Protein AF-0000000083736199 (afdb_homodimer)

InterPro domains:
  IPR001480 Bulb-type lectin domain [PS50927] (2-108)
  IPR001480 Bulb-type lectin domain [SM00108] (2-103)
  IPR036426 Bulb-type lectin domain superfamily [G3DSA:2.90.10.10] (1-52)
  IPR036426 Bulb-type lectin domain superfamily [G3DSA:2.90.10.10] (53-108)
  IPR036426 Bulb-type lectin domain superfamily [SSF51110] (6-108)

Structure (mmCIF, N/CA/C/O backbone):
data_AF-0000000083736199-model_v1
#
loop_
_entity.id
_entity.type
_entity.pdbx_description
1 polymer 'Bulb-type lectin domain-containing protein'
#
loop_
_atom_site.group_PDB
_atom_site.id
_atom_site.type_symbol
_atom_site.label_atom_id
_atom_site.label_alt_id
_atom_site.label_comp_id
_atom_site.label_asym_id
_atom_site.label_entity_id
_atom_site.label_seq_id
_atom_site.pdbx_PDB_ins_code
_atom_site.Cartn_x
_atom_site.Cartn_y
_atom_site.Cartn_z
_atom_site.occupancy
_atom_site.B_iso_or_equiv
_atom_site.auth_seq_id
_atom_site.auth_comp_id
_atom_site.auth_asym_id
_atom_site.auth_atom_id
_atom_site.pdbx_PDB_model_num
ATOM 1 N N . MET A 1 1 ? 6.602 1.417 12.867 1 80.06 1 MET A N 1
ATOM 2 C CA . MET A 1 1 ? 6 2.365 11.93 1 80.06 1 MET A CA 1
ATOM 3 C C . MET A 1 1 ? 5.168 3.404 12.672 1 80.06 1 MET A C 1
ATOM 5 O O . MET A 1 1 ? 4.512 3.088 13.672 1 80.06 1 MET A O 1
ATOM 9 N N . LYS A 1 2 ? 5.324 4.609 12.398 1 96.62 2 LYS A N 1
ATOM 10 C CA . LYS A 1 2 ? 4.66 5.723 13.078 1 96.62 2 LYS A CA 1
ATOM 11 C C . LYS A 1 2 ? 3.318 6.039 12.422 1 96.62 2 LYS A C 1
ATOM 13 O O . LYS A 1 2 ? 3.225 6.145 11.203 1 96.62 2 LYS A O 1
ATOM 18 N N . ASN A 1 3 ? 2.277 6.055 13.305 1 98.75 3 ASN A N 1
ATOM 19 C CA . ASN A 1 3 ? 0.97 6.332 12.719 1 98.75 3 ASN A CA 1
ATOM 20 C C . ASN A 1 3 ? 0.439 7.695 13.156 1 98.75 3 ASN A C 1
ATOM 22 O O . ASN A 1 3 ? -0.715 8.031 12.883 1 98.75 3 ASN A O 1
ATOM 26 N N . SER A 1 4 ? 1.288 8.43 13.93 1 98.75 4 SER A N 1
ATOM 27 C CA . SER A 1 4 ? 0.75 9.672 14.492 1 98.75 4 SER A CA 1
ATOM 28 C C . SER A 1 4 ? 1.861 10.672 14.781 1 98.75 4 SER A C 1
ATOM 30 O O . SER A 1 4 ? 3.041 10.312 14.789 1 98.75 4 SER A O 1
ATOM 32 N N . ILE A 1 5 ? 1.475 11.898 14.953 1 98.5 5 ILE A N 1
ATOM 33 C CA . ILE A 1 5 ? 2.322 12.93 15.539 1 98.5 5 ILE A CA 1
ATOM 34 C C . ILE A 1 5 ? 1.562 13.664 16.641 1 98.5 5 ILE A C 1
ATOM 36 O O . ILE A 1 5 ? 0.333 13.758 16.594 1 98.5 5 ILE A O 1
ATOM 40 N N . SER A 1 6 ? 2.297 14.07 17.578 1 97.06 6 SER A N 1
ATOM 41 C CA . SER A 1 6 ? 1.726 14.766 18.719 1 97.06 6 SER A CA 1
ATOM 42 C C . SER A 1 6 ? 2.125 16.234 18.719 1 97.06 6 SER A C 1
ATOM 44 O O . SER A 1 6 ? 2.807 16.703 17.812 1 97.06 6 SER A O 1
ATOM 46 N N . ILE A 1 7 ? 1.66 16.859 19.797 1 94.62 7 ILE A N 1
ATOM 47 C CA . ILE A 1 7 ? 1.844 18.297 19.922 1 94.62 7 ILE A CA 1
ATOM 48 C C . ILE A 1 7 ? 3.316 18.656 19.719 1 94.62 7 ILE A C 1
ATOM 50 O O . ILE A 1 7 ? 4.195 18.031 20.312 1 94.62 7 ILE A O 1
ATOM 54 N N . GLY A 1 8 ? 3.561 19.578 18.828 1 95.38 8 GLY A N 1
ATOM 55 C CA . GLY A 1 8 ? 4.906 20.078 18.594 1 95.38 8 GLY A CA 1
ATOM 56 C C . GLY A 1 8 ? 5.699 19.25 17.609 1 95.38 8 GLY A C 1
ATOM 57 O O . GLY A 1 8 ? 6.758 19.672 17.141 1 95.38 8 GLY A O 1
ATOM 58 N N . GLN A 1 9 ? 5.234 18.125 17.312 1 97.69 9 GLN A N 1
ATOM 59 C CA . GLN A 1 9 ? 5.938 17.281 16.344 1 97.69 9 GLN A CA 1
ATOM 60 C C . GLN A 1 9 ? 5.566 17.656 14.922 1 97.69 9 GLN A C 1
ATOM 62 O O . GLN A 1 9 ? 4.516 18.25 14.68 1 97.69 9 GLN A O 1
ATOM 67 N N . GLU A 1 10 ? 6.488 17.281 14.016 1 98.25 10 GLU A N 1
ATOM 68 C CA . GLU A 1 10 ? 6.348 17.734 12.633 1 98.25 10 GLU A CA 1
ATOM 69 C C . GLU A 1 10 ? 6.543 16.578 11.664 1 98.25 10 GLU A C 1
ATOM 71 O O . GLU A 1 10 ? 7.191 15.578 11.992 1 98.25 10 GLU A O 1
ATOM 76 N N . LEU A 1 11 ? 5.934 16.688 10.523 1 98.56 11 LEU A N 1
ATOM 77 C CA . LEU A 1 11 ? 6.285 15.906 9.336 1 98.56 11 LEU A CA 1
ATOM 78 C C . LEU A 1 11 ? 7.035 16.766 8.328 1 98.56 11 LEU A C 1
ATOM 80 O O . LEU A 1 11 ? 6.656 17.922 8.086 1 98.56 11 LEU A O 1
ATOM 84 N N . HIS A 1 12 ? 8.078 16.234 7.812 1 98.06 12 HIS A N 1
ATOM 85 C CA . HIS A 1 12 ? 8.773 16.859 6.691 1 98.06 12 HIS A CA 1
ATOM 86 C C . HIS A 1 12 ? 8.539 16.078 5.398 1 98.06 12 HIS A C 1
ATOM 88 O O . HIS A 1 12 ? 8.062 14.945 5.43 1 98.06 12 HIS A O 1
ATOM 94 N N . VAL A 1 13 ? 8.836 16.797 4.316 1 97.38 13 VAL A N 1
ATOM 95 C CA . VAL A 1 13 ? 8.656 16.156 3.016 1 97.38 13 VAL A CA 1
ATOM 96 C C . VAL A 1 13 ? 9.344 14.797 3.004 1 97.38 13 VAL A C 1
ATOM 98 O O . VAL A 1 13 ? 10.492 14.672 3.43 1 97.38 13 VAL A O 1
ATOM 101 N N . GLY A 1 14 ? 8.602 13.805 2.551 1 97 14 GLY A N 1
ATOM 102 C CA . GLY A 1 14 ? 9.125 12.445 2.52 1 97 14 GLY A CA 1
ATOM 103 C C . GLY A 1 14 ? 8.68 11.609 3.705 1 97 14 GLY A C 1
ATOM 104 O O . GLY A 1 14 ? 8.742 10.375 3.66 1 97 14 GLY A O 1
ATOM 105 N N . ASP A 1 15 ? 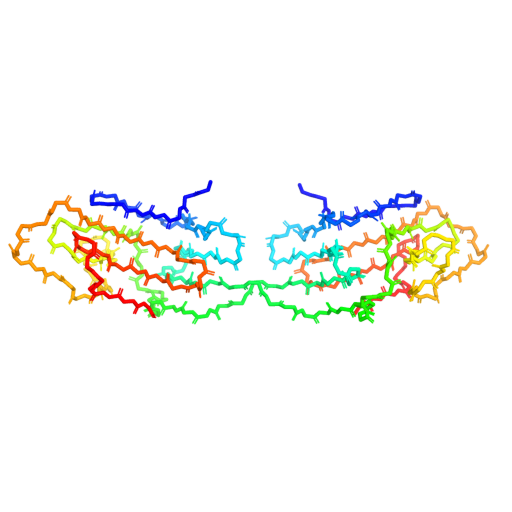8.281 12.188 4.801 1 98.31 15 ASP A N 1
ATOM 106 C CA . ASP A 1 15 ? 7.836 11.438 5.973 1 98.31 15 ASP A CA 1
ATOM 107 C C . ASP A 1 15 ? 6.516 10.727 5.703 1 98.31 15 ASP A C 1
ATOM 109 O O . ASP A 1 15 ? 5.727 11.164 4.863 1 98.31 15 ASP A O 1
ATOM 113 N N . ILE A 1 16 ? 6.344 9.625 6.383 1 98.44 16 ILE A N 1
ATOM 114 C CA . ILE A 1 16 ? 5.172 8.781 6.164 1 98.44 16 ILE A CA 1
ATOM 115 C C . ILE A 1 16 ? 4.57 8.383 7.508 1 98.44 16 ILE A C 1
ATOM 117 O O . ILE A 1 16 ? 5.297 8.039 8.445 1 98.44 16 ILE A O 1
ATOM 121 N N . LEU A 1 17 ? 3.275 8.453 7.668 1 98.81 17 LEU A N 1
ATOM 122 C CA . LEU A 1 17 ? 2.518 7.766 8.711 1 98.81 17 LEU A CA 1
ATOM 123 C C . LEU A 1 17 ? 1.861 6.504 8.156 1 98.81 17 LEU A C 1
ATOM 125 O O . LEU A 1 17 ? 1.286 6.523 7.066 1 98.81 17 LEU A O 1
ATOM 129 N N . TYR A 1 18 ? 1.912 5.434 8.883 1 98.25 18 TYR A N 1
ATOM 130 C CA . TYR A 1 18 ? 1.218 4.199 8.531 1 98.25 18 TYR A CA 1
ATOM 131 C C . TYR A 1 18 ? 0.096 3.906 9.516 1 98.25 18 TYR A C 1
ATOM 133 O O . TYR A 1 18 ? 0.257 4.102 10.727 1 98.25 18 TYR A O 1
ATOM 141 N N . SER A 1 19 ? -0.965 3.418 8.898 1 98.5 19 SER A N 1
ATOM 142 C CA . SER A 1 19 ? -1.956 2.871 9.82 1 98.5 19 SER A CA 1
ATOM 143 C C . SER A 1 19 ? -1.432 1.618 10.516 1 98.5 19 SER A C 1
ATOM 145 O O . SER A 1 19 ? -0.556 0.929 9.992 1 98.5 19 SER A O 1
ATOM 147 N N . ASN A 1 20 ? -1.96 1.402 11.695 1 97.62 20 ASN A N 1
ATOM 148 C CA . ASN A 1 20 ? -1.446 0.273 12.461 1 97.62 20 ASN A CA 1
ATOM 149 C C . ASN A 1 20 ? -1.637 -1.044 11.711 1 97.62 20 ASN A C 1
ATOM 151 O O . ASN A 1 20 ? -0.792 -1.938 11.797 1 97.62 20 ASN A O 1
ATOM 155 N N . ASN A 1 21 ? -2.695 -1.192 10.938 1 95.56 21 ASN A N 1
ATOM 156 C CA . ASN A 1 21 ? -2.947 -2.438 10.227 1 95.56 21 ASN A CA 1
ATOM 157 C C . ASN A 1 21 ? -2.156 -2.502 8.922 1 95.56 21 ASN A C 1
ATOM 159 O O . ASN A 1 21 ? -2.215 -3.502 8.203 1 95.56 21 ASN A O 1
ATOM 163 N N . GLY A 1 22 ? -1.519 -1.391 8.578 1 94.12 22 GLY A N 1
ATOM 164 C CA . GLY A 1 22 ? -0.664 -1.384 7.402 1 94.12 22 GLY A CA 1
ATOM 165 C C . GLY A 1 22 ? -1.431 -1.182 6.109 1 94.12 22 GLY A C 1
ATOM 166 O O . GLY A 1 22 ? -0.843 -1.186 5.027 1 94.12 22 GLY A O 1
ATOM 167 N N . ASN A 1 23 ? -2.652 -0.941 6.137 1 96.06 23 ASN A N 1
ATOM 168 C CA . ASN A 1 23 ? -3.477 -0.872 4.934 1 96.06 23 ASN A CA 1
ATOM 169 C C . ASN A 1 23 ? -3.512 0.541 4.359 1 96.06 23 ASN A C 1
ATOM 171 O O . ASN A 1 23 ? -3.943 0.743 3.223 1 96.06 23 ASN A O 1
ATOM 175 N N . TYR A 1 24 ? -3.043 1.515 5.18 1 98.12 24 TYR A N 1
ATOM 176 C CA . TYR A 1 24 ? -3.033 2.906 4.742 1 98.12 24 TYR A CA 1
ATOM 177 C C . TYR A 1 24 ? -1.701 3.57 5.066 1 98.12 24 TYR A C 1
ATOM 179 O O . TYR A 1 24 ? -1.032 3.197 6.035 1 98.12 24 TYR A O 1
ATOM 187 N N . LYS A 1 25 ? -1.408 4.48 4.285 1 98.44 25 LYS A N 1
ATOM 188 C CA . LYS A 1 25 ? -0.298 5.379 4.594 1 98.44 25 LYS A CA 1
ATOM 189 C C . LYS A 1 25 ? -0.632 6.82 4.223 1 98.44 25 LYS A C 1
ATOM 191 O O . LYS A 1 25 ? -1.387 7.062 3.279 1 98.44 25 LYS A O 1
ATOM 196 N N . ALA A 1 26 ? -0.158 7.727 4.961 1 98.88 26 ALA A N 1
ATOM 197 C CA . ALA A 1 26 ? -0.178 9.156 4.648 1 98.88 26 ALA A CA 1
ATOM 198 C C . ALA A 1 26 ? 1.226 9.664 4.344 1 98.88 26 ALA A C 1
ATOM 200 O O . ALA A 1 26 ? 2.141 9.516 5.156 1 98.88 26 ALA A O 1
ATOM 201 N N . VAL A 1 27 ? 1.381 10.258 3.199 1 98.56 27 VAL A N 1
ATOM 202 C CA . VAL A 1 27 ? 2.705 10.664 2.744 1 98.56 27 VAL A CA 1
ATOM 203 C C . VAL A 1 27 ? 2.729 12.172 2.502 1 98.56 27 VAL A C 1
ATOM 205 O O . VAL A 1 27 ? 1.876 12.711 1.789 1 98.56 27 VAL A O 1
ATOM 208 N N . PHE A 1 28 ? 3.695 12.859 3.23 1 98.62 28 PHE A N 1
ATOM 209 C CA . PHE A 1 28 ? 4.016 14.219 2.801 1 98.62 28 PHE A CA 1
ATOM 210 C C . PHE A 1 28 ? 4.973 14.195 1.616 1 98.62 28 PHE A C 1
ATOM 212 O O . PHE A 1 28 ? 6.184 14.055 1.792 1 98.62 28 PHE A O 1
ATOM 219 N N . GLN A 1 29 ? 4.453 14.43 0.436 1 97.75 29 GLN A N 1
ATOM 220 C CA . GLN A 1 29 ? 5.148 14.125 -0.81 1 97.75 29 GLN A CA 1
ATOM 221 C C . GLN A 1 29 ? 6.102 15.258 -1.197 1 97.75 29 GLN A C 1
ATOM 223 O O . GLN A 1 29 ? 5.961 16.391 -0.723 1 97.75 29 GLN A O 1
ATOM 228 N N . GLU A 1 30 ? 6.992 14.93 -2.082 1 96 30 GLU A N 1
ATOM 229 C CA . GLU A 1 30 ? 7.977 15.883 -2.588 1 96 30 GLU A CA 1
ATOM 230 C C . GLU A 1 30 ? 7.301 17.031 -3.322 1 96 30 GLU A C 1
ATOM 232 O O . GLU A 1 30 ? 7.82 18.156 -3.344 1 96 30 GLU A O 1
ATOM 237 N N . ASP A 1 31 ? 6.137 16.828 -3.828 1 96.06 31 ASP A N 1
ATOM 238 C CA . ASP A 1 31 ? 5.418 17.875 -4.562 1 96.06 31 ASP A CA 1
ATOM 239 C C . ASP A 1 31 ? 4.574 18.719 -3.619 1 96.06 31 ASP A C 1
ATOM 241 O O . ASP A 1 31 ? 3.729 19.5 -4.066 1 96.06 31 ASP A O 1
ATOM 245 N N . SER A 1 32 ? 4.664 18.484 -2.285 1 95.5 32 SER A N 1
ATOM 246 C CA . SER A 1 32 ? 4.074 19.25 -1.199 1 95.5 32 SER A CA 1
ATOM 247 C C . SER A 1 32 ? 2.631 18.844 -0.94 1 95.5 32 SER A C 1
ATOM 249 O O . SER A 1 32 ? 1.937 19.453 -0.132 1 95.5 32 SER A O 1
ATOM 251 N N . ASN A 1 33 ? 2.094 17.891 -1.643 1 98.12 33 ASN A N 1
ATOM 252 C CA . ASN A 1 33 ? 0.784 17.359 -1.294 1 98.12 33 ASN A CA 1
ATOM 253 C C . ASN A 1 33 ? 0.875 16.375 -0.131 1 98.12 33 ASN A C 1
ATOM 255 O O . ASN A 1 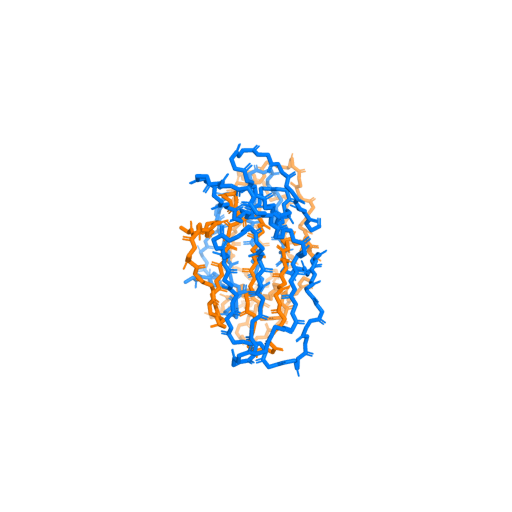33 ? 1.839 15.609 -0.031 1 98.12 33 ASN A O 1
ATOM 259 N N . PHE A 1 34 ? 0.019 16.453 0.834 1 98.56 34 PHE A N 1
ATOM 260 C CA . PHE A 1 34 ? -0.172 15.438 1.871 1 98.56 34 PHE A CA 1
ATOM 261 C C . PHE A 1 34 ? -1.3 14.484 1.497 1 98.56 34 PHE A C 1
ATOM 263 O O . PHE A 1 34 ? -2.455 14.898 1.376 1 98.56 34 PHE A O 1
ATOM 270 N N . VAL A 1 35 ? -0.97 13.195 1.225 1 98.75 35 VAL A N 1
ATOM 271 C CA . VAL A 1 35 ? -1.923 12.305 0.571 1 98.75 35 VAL A CA 1
ATOM 272 C C . VAL A 1 35 ? -2.074 11.016 1.385 1 98.75 35 VAL A C 1
ATOM 274 O O . VAL A 1 35 ? -1.083 10.453 1.854 1 98.75 35 VAL A O 1
ATOM 277 N N . VAL A 1 36 ? -3.301 10.586 1.567 1 98.88 36 VAL A N 1
ATOM 278 C CA . VAL A 1 36 ? -3.59 9.281 2.154 1 98.88 36 VAL A CA 1
ATOM 279 C C . VAL A 1 36 ? -3.848 8.258 1.048 1 98.88 36 VAL A C 1
ATOM 281 O O . VAL A 1 36 ? -4.621 8.523 0.122 1 98.88 36 VAL A O 1
ATOM 284 N N . TYR A 1 37 ? -3.182 7.152 1.168 1 98.75 37 TYR A N 1
ATOM 285 C CA . TYR A 1 37 ? -3.318 6.062 0.212 1 98.75 37 TYR A CA 1
ATOM 286 C C . TYR A 1 37 ? -3.875 4.812 0.885 1 98.75 37 TYR A C 1
ATOM 288 O O . TYR A 1 37 ? -3.633 4.582 2.072 1 98.75 37 TYR A O 1
ATOM 296 N N . LYS A 1 38 ? -4.539 3.957 0.109 1 98.62 38 LYS A N 1
ATOM 297 C CA . LYS A 1 38 ? -4.914 2.602 0.497 1 98.62 38 LYS A CA 1
ATOM 298 C C . LYS A 1 38 ? -4.402 1.578 -0.513 1 98.62 38 LYS A C 1
ATOM 300 O O . LYS A 1 38 ? -4.086 1.928 -1.652 1 98.62 38 LYS A O 1
ATOM 305 N N . TRP A 1 39 ? -4.266 0.347 -0.031 1 97.94 39 TRP A N 1
ATOM 306 C CA . TRP A 1 39 ? -4.051 -0.758 -0.958 1 97.94 39 TRP A CA 1
ATOM 307 C C . TRP A 1 39 ? -5.34 -1.105 -1.698 1 97.94 39 TRP A C 1
ATOM 309 O O . TRP A 1 39 ? -6.383 -1.316 -1.075 1 97.94 39 TRP A O 1
ATOM 319 N N . GLU A 1 40 ? -5.273 -1.139 -2.984 1 97.69 40 GLU A N 1
ATOM 320 C CA . GLU A 1 40 ? -6.395 -1.498 -3.848 1 97.69 40 GLU A CA 1
ATOM 321 C C . GLU A 1 40 ? -6.031 -2.66 -4.77 1 97.69 40 GLU A C 1
ATOM 323 O O . GLU A 1 40 ? -5.02 -2.607 -5.473 1 97.69 40 GLU A O 1
ATOM 328 N N . PRO A 1 41 ? -6.867 -3.795 -4.77 1 97.75 41 PRO A N 1
ATOM 329 C CA . PRO A 1 41 ? -6.559 -4.902 -5.676 1 97.75 41 PRO A CA 1
ATOM 330 C C . PRO A 1 41 ? -6.641 -4.504 -7.148 1 97.75 41 PRO A C 1
ATOM 332 O O . PRO A 1 41 ? -7.539 -3.748 -7.535 1 97.75 41 PRO A O 1
ATOM 335 N N . VAL A 1 42 ? -5.734 -4.98 -7.926 1 98.25 42 VAL A N 1
ATOM 336 C CA . VAL A 1 42 ? -5.785 -4.672 -9.352 1 98.25 42 VAL A CA 1
ATOM 337 C C . VAL A 1 42 ? -5.824 -5.969 -10.156 1 98.25 42 VAL A C 1
ATOM 339 O O . VAL A 1 42 ? -6.184 -5.961 -11.344 1 98.25 42 VAL A O 1
ATOM 342 N N . TRP A 1 43 ? -5.488 -7.109 -9.695 1 98.69 43 TRP A N 1
ATOM 343 C CA . TRP A 1 43 ? -5.578 -8.445 -10.273 1 98.69 43 TRP A CA 1
ATOM 344 C C . TRP A 1 43 ? -5.758 -9.5 -9.18 1 98.69 43 TRP A C 1
ATOM 346 O O . TRP A 1 43 ? -5.23 -9.352 -8.078 1 98.69 43 TRP A O 1
ATOM 356 N N . ALA A 1 44 ? -6.387 -10.586 -9.508 1 98.56 44 ALA A N 1
ATOM 357 C CA . ALA A 1 44 ? -6.527 -11.719 -8.594 1 98.56 44 ALA A CA 1
ATOM 358 C C . ALA A 1 44 ? -6.625 -13.039 -9.359 1 98.56 44 ALA A C 1
ATOM 360 O O . ALA A 1 44 ? -7.137 -13.07 -10.477 1 98.56 44 ALA A O 1
ATOM 361 N N . SER A 1 45 ? -6.113 -14.094 -8.695 1 98 45 SER A N 1
ATOM 362 C CA . SER A 1 45 ? -6.215 -15.438 -9.258 1 98 45 SER A CA 1
ATOM 363 C C . SER A 1 45 ? -7.641 -15.961 -9.172 1 98 45 SER A C 1
ATOM 365 O O . SER A 1 45 ? -7.988 -16.953 -9.828 1 98 45 SER A O 1
ATOM 367 N N . ASN A 1 46 ? -8.5 -15.344 -8.32 1 97.69 46 ASN A N 1
ATOM 368 C CA . ASN A 1 46 ? -9.875 -15.766 -8.078 1 97.69 46 ASN A CA 1
ATOM 369 C C . ASN A 1 46 ? -9.953 -17.188 -7.547 1 97.69 46 ASN A C 1
ATOM 371 O O . ASN A 1 46 ? -10.758 -18 -8.016 1 97.69 46 ASN A O 1
ATOM 375 N N . THR A 1 47 ? -9.078 -17.516 -6.664 1 97.88 47 THR A N 1
ATOM 376 C CA . THR A 1 47 ? -9 -18.859 -6.09 1 97.88 47 THR A CA 1
ATOM 377 C C . THR A 1 47 ? -9.445 -18.859 -4.629 1 97.88 47 THR A C 1
ATOM 379 O O . THR A 1 47 ? -9.055 -19.719 -3.852 1 97.88 47 THR A O 1
ATOM 382 N N . TYR A 1 48 ? -10.219 -17.828 -4.352 1 94 48 TYR A N 1
ATOM 383 C CA . TYR A 1 48 ? -10.766 -17.719 -3.002 1 94 48 TYR A CA 1
ATOM 384 C C . TYR A 1 48 ? -11.445 -19.016 -2.59 1 94 48 TYR A C 1
ATOM 386 O O . TYR A 1 48 ? -12.242 -19.578 -3.352 1 94 48 TYR A O 1
ATOM 394 N N . LYS A 1 49 ? -11.023 -19.656 -1.386 1 91.69 49 LYS A N 1
ATOM 395 C CA . LYS A 1 49 ? -11.641 -20.828 -0.76 1 91.69 49 LYS A CA 1
ATOM 396 C C . LYS A 1 49 ? -11.289 -22.109 -1.518 1 91.69 49 LYS A C 1
ATOM 398 O O . LYS A 1 49 ? -11.953 -23.125 -1.351 1 91.69 49 LYS A O 1
ATOM 403 N N . LYS A 1 50 ? -10.383 -22.047 -2.396 1 96.06 50 LYS A N 1
ATOM 404 C CA . LYS A 1 50 ? -9.953 -23.25 -3.102 1 96.06 50 LYS A CA 1
ATOM 405 C C . LYS A 1 50 ? -8.875 -24 -2.318 1 96.06 50 LYS A C 1
ATOM 407 O O . LYS A 1 50 ? -8.336 -25 -2.791 1 96.06 50 LYS A O 1
ATOM 412 N N . ASP A 1 51 ? -8.5 -23.484 -1.146 1 96.62 51 ASP A 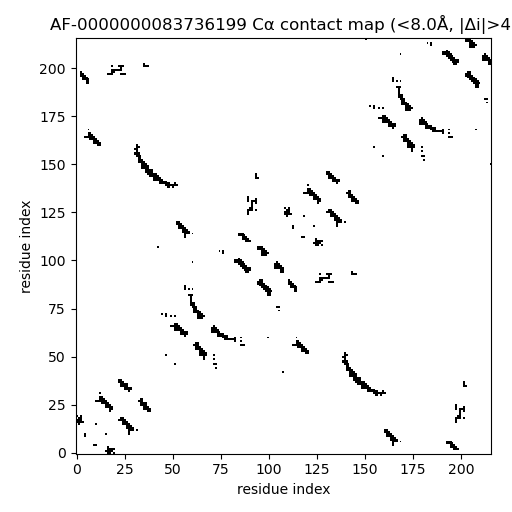N 1
ATOM 413 C CA . ASP A 1 51 ? -7.594 -24.109 -0.186 1 96.62 51 ASP A CA 1
ATOM 414 C C . ASP A 1 51 ? -6.18 -24.219 -0.756 1 96.62 51 ASP A C 1
ATOM 416 O O . ASP A 1 51 ? -5.469 -25.188 -0.487 1 96.62 51 ASP A O 1
ATOM 420 N N . GLY A 1 52 ? -5.898 -23.266 -1.656 1 97.69 52 GLY A N 1
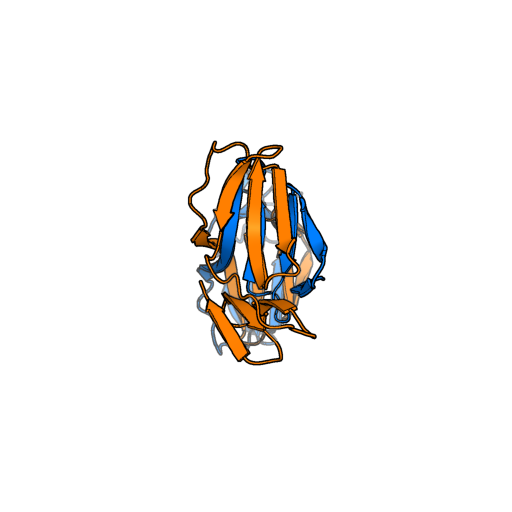ATOM 421 C CA . GLY A 1 52 ? -4.516 -23.203 -2.102 1 97.69 52 GLY A CA 1
ATOM 422 C C . GLY A 1 52 ? -3.529 -23 -0.966 1 97.69 52 GLY A C 1
ATOM 423 O O . GLY A 1 52 ? -3.77 -22.188 -0.072 1 97.69 52 GLY A O 1
ATOM 424 N N . GLU A 1 53 ? -2.346 -23.734 -0.986 1 97.31 53 GLU A N 1
ATOM 425 C CA . GLU A 1 53 ? -1.405 -23.672 0.129 1 97.31 53 GLU A CA 1
ATOM 426 C C . GLU A 1 53 ? -0.024 -23.234 -0.34 1 97.31 53 GLU A C 1
ATOM 428 O O . GLU A 1 53 ? 0.789 -22.766 0.462 1 97.31 53 GLU A O 1
ATOM 433 N N . ARG A 1 54 ? 0.245 -23.453 -1.561 1 98.06 54 ARG A N 1
ATOM 434 C CA . ARG A 1 54 ? 1.547 -23.062 -2.084 1 98.06 54 ARG A CA 1
ATOM 435 C C . ARG A 1 54 ? 1.462 -22.734 -3.572 1 98.06 54 ARG A C 1
ATOM 437 O O . ARG A 1 54 ? 0.649 -23.312 -4.293 1 98.06 54 ARG A O 1
ATOM 444 N N . ILE A 1 55 ? 2.193 -21.766 -4.027 1 98.62 55 ILE A N 1
ATOM 445 C CA . ILE A 1 55 ? 2.426 -21.438 -5.426 1 98.62 55 ILE A CA 1
ATOM 446 C C . ILE A 1 55 ? 3.873 -21.75 -5.797 1 98.62 55 ILE A C 1
ATOM 448 O O . ILE A 1 55 ? 4.805 -21.328 -5.109 1 98.62 55 ILE A O 1
ATOM 452 N N . ILE A 1 56 ? 4.066 -22.453 -6.871 1 98.06 56 ILE A N 1
ATOM 453 C CA . ILE A 1 56 ? 5.422 -22.891 -7.195 1 98.06 56 ILE A CA 1
ATOM 454 C C . ILE A 1 56 ? 5.727 -22.562 -8.656 1 98.06 56 ILE A C 1
ATOM 456 O O . ILE A 1 56 ? 4.879 -22.766 -9.531 1 98.06 56 ILE A O 1
ATOM 460 N N . MET A 1 57 ? 6.926 -22.016 -8.891 1 97.31 57 MET A N 1
ATOM 461 C CA . MET A 1 57 ? 7.465 -21.953 -10.25 1 97.31 57 MET A CA 1
ATOM 462 C C . MET A 1 57 ? 8.094 -23.281 -10.648 1 97.31 57 MET A C 1
ATOM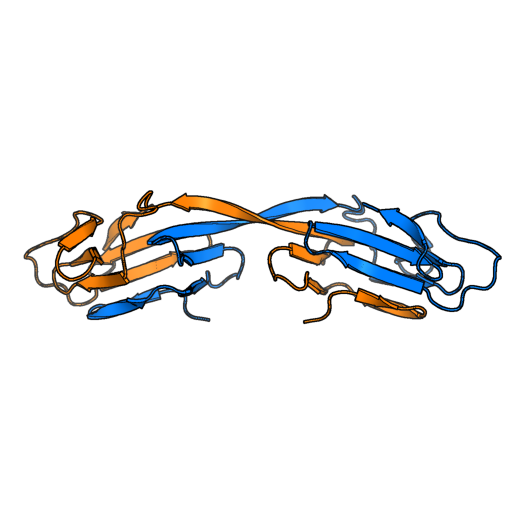 464 O O . MET A 1 57 ? 9.258 -23.547 -10.336 1 97.31 57 MET A O 1
ATOM 468 N N . GLN A 1 58 ? 7.387 -23.984 -11.422 1 94.88 58 GLN A N 1
ATOM 469 C CA . GLN A 1 58 ? 7.82 -25.344 -11.727 1 94.88 58 GLN A CA 1
ATOM 470 C C . GLN A 1 58 ? 8.867 -25.344 -12.836 1 94.88 58 GLN A C 1
ATOM 472 O O . GLN A 1 58 ? 8.922 -24.422 -13.656 1 94.88 58 GLN A O 1
ATOM 477 N N . HIS A 1 59 ? 9.602 -26.391 -12.906 1 92.56 59 HIS A N 1
ATOM 478 C CA . HIS A 1 59 ? 10.703 -26.531 -13.852 1 92.56 59 HIS A CA 1
ATOM 479 C C . HIS A 1 59 ? 10.195 -26.562 -15.289 1 92.56 59 HIS A C 1
ATOM 481 O O . HIS A 1 59 ? 10.93 -26.234 -16.219 1 92.56 59 HIS A O 1
ATOM 487 N N . ASP A 1 60 ? 8.984 -26.922 -15.453 1 92.44 60 ASP A N 1
ATOM 488 C CA . ASP A 1 60 ? 8.445 -27.047 -16.797 1 92.44 60 ASP A CA 1
ATOM 489 C C . ASP A 1 60 ? 7.934 -25.703 -17.312 1 92.44 60 ASP A C 1
ATOM 491 O O . ASP A 1 60 ? 7.336 -25.625 -18.391 1 92.44 60 ASP A O 1
ATOM 495 N N . GLY A 1 61 ? 8.016 -24.594 -16.469 1 93.38 61 GLY A N 1
ATOM 496 C CA . GLY A 1 61 ? 7.664 -23.266 -16.906 1 93.38 61 GLY A CA 1
ATOM 497 C C . GLY A 1 61 ? 6.273 -22.828 -16.484 1 93.38 61 GLY A C 1
ATOM 498 O O . GLY A 1 61 ? 5.855 -21.703 -16.75 1 93.38 61 GLY A O 1
ATOM 499 N N . ASN A 1 62 ? 5.535 -23.719 -15.883 1 95.75 62 ASN A N 1
ATOM 500 C CA . ASN A 1 62 ? 4.199 -23.375 -15.406 1 95.75 62 ASN A CA 1
ATOM 501 C C . ASN A 1 62 ? 4.23 -22.844 -13.977 1 95.75 62 ASN A C 1
ATOM 503 O O . ASN A 1 62 ? 4.973 -23.359 -13.141 1 95.75 62 ASN A O 1
ATOM 507 N N . LEU A 1 63 ? 3.521 -21.812 -13.75 1 97.62 63 LEU A N 1
ATOM 508 C CA . LEU A 1 63 ? 3.242 -21.375 -12.383 1 97.62 63 LEU A CA 1
ATOM 509 C C . LEU A 1 63 ? 1.953 -22 -11.867 1 97.62 63 LEU A C 1
ATOM 511 O O . LEU A 1 63 ? 0.886 -21.812 -12.453 1 97.62 63 LEU A O 1
ATOM 515 N N . VAL A 1 64 ? 2.094 -22.703 -10.781 1 98.25 64 VAL A N 1
ATOM 516 C CA . VAL A 1 64 ? 0.942 -23.5 -10.367 1 98.25 64 VAL A CA 1
ATOM 517 C C . VAL A 1 64 ? 0.667 -23.281 -8.883 1 98.25 64 VAL A C 1
ATOM 519 O O . VAL A 1 64 ? 1.597 -23.219 -8.07 1 98.25 64 VAL A O 1
ATOM 522 N N . MET A 1 65 ? -0.567 -23.109 -8.547 1 98.75 65 MET A N 1
ATOM 523 C CA . MET A 1 65 ? -1.04 -23.109 -7.164 1 98.75 65 MET A CA 1
ATOM 524 C C . MET A 1 65 ? -1.627 -24.453 -6.789 1 98.75 65 MET A C 1
ATOM 526 O O . MET A 1 65 ? -2.5 -24.984 -7.488 1 98.75 65 MET A O 1
ATOM 530 N N . TYR A 1 66 ? -1.18 -25 -5.637 1 98.56 66 TYR A N 1
ATOM 531 C CA . TYR A 1 66 ? -1.638 -26.328 -5.246 1 98.56 66 TYR A CA 1
ATOM 532 C C . TYR A 1 66 ? -2.416 -26.266 -3.938 1 98.56 66 TYR A C 1
ATOM 534 O O . TYR A 1 66 ? -2.045 -25.547 -3.018 1 98.56 66 TYR A O 1
ATOM 542 N N . SER A 1 67 ? -3.506 -26.953 -3.857 1 97.94 67 SER A N 1
ATOM 543 C CA . SER A 1 67 ? -4.105 -27.484 -2.633 1 97.94 67 SER A CA 1
ATOM 544 C C . SER A 1 67 ? -3.703 -28.938 -2.396 1 97.94 67 SER A C 1
ATOM 546 O O . SER A 1 67 ? -4.207 -29.828 -3.066 1 97.94 67 SER A O 1
ATOM 548 N N . LYS A 1 68 ? -2.854 -29.109 -1.438 1 95 68 LYS A N 1
ATOM 549 C CA . LYS A 1 68 ? -2.217 -30.406 -1.311 1 95 68 LYS A CA 1
ATOM 550 C C . LYS A 1 68 ? -1.594 -30.859 -2.633 1 95 68 LYS A C 1
ATOM 552 O O . LYS A 1 68 ? -0.703 -30.188 -3.158 1 95 68 LYS A O 1
ATOM 557 N N . SER A 1 69 ? -2.146 -31.844 -3.234 1 94.56 69 SER A N 1
ATOM 558 C CA . SER A 1 69 ? -1.548 -32.344 -4.469 1 94.56 69 SER A CA 1
ATOM 559 C C . SER A 1 69 ? -2.377 -31.938 -5.684 1 94.56 69 SER A C 1
ATOM 561 O O . SER A 1 69 ? -2.023 -32.25 -6.82 1 94.56 69 SER A O 1
ATOM 563 N N . LYS A 1 70 ? -3.391 -31.125 -5.457 1 97.5 70 LYS A N 1
ATOM 564 C CA . LYS A 1 70 ? -4.277 -30.75 -6.551 1 97.5 70 LYS A CA 1
ATOM 565 C C . LYS A 1 70 ? -3.994 -29.312 -7.02 1 97.5 70 LYS A C 1
ATOM 567 O O . LYS A 1 70 ? -3.961 -28.391 -6.211 1 97.5 70 LYS A O 1
ATOM 572 N N . ALA A 1 71 ? -3.727 -29.188 -8.32 1 97.94 71 ALA A N 1
ATOM 573 C CA . ALA A 1 71 ? -3.598 -27.859 -8.891 1 97.94 71 ALA A CA 1
ATOM 574 C C . ALA A 1 71 ? -4.941 -27.125 -8.898 1 97.94 71 ALA A C 1
ATOM 576 O O . ALA A 1 71 ? -5.926 -27.641 -9.445 1 97.94 71 ALA A O 1
ATOM 577 N N . VAL A 1 72 ? -5.004 -25.969 -8.383 1 98.12 72 VAL A N 1
ATOM 578 C CA . VAL A 1 72 ? -6.277 -25.25 -8.336 1 98.12 72 VAL A CA 1
ATOM 579 C C . VAL A 1 72 ? -6.199 -23.984 -9.188 1 98.12 72 VAL A C 1
ATOM 581 O O . VAL A 1 72 ? -7.215 -23.344 -9.445 1 98.12 72 VAL A O 1
ATOM 584 N N . TRP A 1 73 ? -5.043 -23.562 -9.672 1 98.56 73 TRP A N 1
ATOM 585 C CA . TRP A 1 73 ? -4.793 -22.453 -10.578 1 98.56 73 TRP A CA 1
ATOM 586 C C . TRP A 1 73 ? -3.432 -22.594 -11.258 1 98.56 73 TRP A C 1
ATOM 588 O O . TRP A 1 73 ? -2.484 -23.094 -10.648 1 98.56 73 TRP A O 1
ATOM 598 N N . HIS A 1 74 ? -3.303 -22.203 -12.344 1 98.12 74 HIS A N 1
ATOM 599 C CA . HIS A 1 74 ? -2.035 -22.219 -13.07 1 98.12 74 HIS A CA 1
ATOM 600 C C . HIS A 1 74 ? -2.062 -21.25 -14.25 1 98.12 74 HIS A C 1
ATOM 602 O O . HIS A 1 74 ? -3.137 -20.828 -14.688 1 98.12 74 HIS A O 1
ATOM 608 N N . THR A 1 75 ? -0.914 -20.953 -14.805 1 97.38 75 THR A N 1
ATOM 609 C CA . THR A 1 75 ? -0.796 -20.031 -15.922 1 97.38 75 THR A CA 1
ATOM 610 C C . THR A 1 75 ? -0.9 -20.766 -17.25 1 97.38 75 THR A C 1
ATOM 612 O O . THR A 1 75 ? -1.058 -20.141 -18.297 1 97.38 75 THR A O 1
ATOM 615 N N . ASN A 1 76 ? -0.848 -22.062 -17.219 1 96.69 76 ASN A N 1
ATOM 616 C CA . ASN A 1 76 ? -0.906 -22.891 -18.422 1 96.69 76 ASN A CA 1
ATOM 617 C C . ASN A 1 76 ? 0.222 -22.547 -19.391 1 96.69 76 ASN A C 1
ATOM 619 O O . ASN A 1 76 ? -0.011 -22.406 -20.594 1 96.69 76 ASN A O 1
ATOM 623 N N . THR A 1 77 ? 1.432 -22.438 -18.828 1 95.62 77 THR A N 1
ATOM 624 C CA . THR A 1 77 ? 2.59 -22.047 -19.625 1 95.62 77 THR A CA 1
ATOM 625 C C . THR A 1 77 ? 3.605 -23.188 -19.688 1 95.62 77 THR A C 1
ATOM 627 O O . THR A 1 77 ? 4.766 -22.969 -20.047 1 95.62 77 THR A O 1
ATOM 630 N N . HIS A 1 78 ? 3.264 -24.297 -19.266 1 91.81 78 HIS A N 1
ATOM 631 C CA . HIS A 1 78 ? 4.18 -25.422 -19.312 1 91.81 78 HIS A CA 1
ATOM 632 C C . HIS A 1 78 ? 4.691 -25.656 -20.734 1 91.81 78 HIS A C 1
ATOM 634 O O . HIS A 1 78 ? 3.951 -25.484 -21.703 1 91.81 78 HIS A O 1
ATOM 640 N N . ASP A 1 79 ? 5.934 -25.797 -20.781 1 85.62 79 ASP A N 1
ATOM 641 C CA . ASP A 1 79 ? 6.609 -26.094 -22.047 1 85.62 79 ASP A CA 1
ATOM 642 C C . ASP A 1 79 ? 7.664 -27.172 -21.859 1 8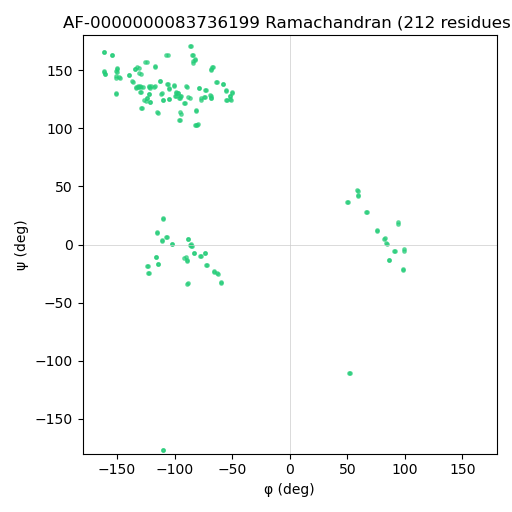5.62 79 ASP A C 1
ATOM 644 O O . ASP A 1 79 ? 8.305 -27.266 -20.797 1 85.62 79 ASP A O 1
ATOM 648 N N . SER A 1 80 ? 7.781 -28.109 -22.812 1 78.81 80 SER A N 1
ATOM 649 C CA . SER A 1 80 ? 8.727 -29.219 -22.75 1 78.81 80 SER A CA 1
ATOM 650 C C . SER A 1 80 ? 10.141 -28.766 -23.094 1 78.81 80 SER A C 1
ATOM 652 O O . SER A 1 80 ? 11.109 -29.5 -22.859 1 78.81 80 SER A O 1
ATOM 654 N N . ALA A 1 81 ? 10.18 -27.547 -23.562 1 79.44 81 ALA A N 1
ATOM 655 C CA . ALA A 1 81 ? 11.508 -27.078 -23.938 1 79.44 81 ALA A CA 1
ATOM 656 C C . ALA A 1 81 ? 12.367 -26.797 -22.719 1 79.44 81 ALA A C 1
ATOM 658 O O . ALA A 1 81 ? 11.852 -26.375 -21.672 1 79.44 81 ALA A O 1
ATOM 659 N N . GLU A 1 82 ? 13.523 -27.281 -22.781 1 76.69 82 GLU A N 1
ATOM 660 C CA . GLU A 1 82 ? 14.461 -26.969 -21.703 1 76.69 82 GLU A CA 1
ATOM 661 C C . GLU A 1 82 ? 14.602 -25.469 -21.516 1 76.69 82 GLU A C 1
ATOM 663 O O . GLU A 1 82 ? 14.594 -24.703 -22.484 1 76.69 82 GLU A O 1
ATOM 668 N N . CYS A 1 83 ? 14.359 -25.078 -20.344 1 77.81 83 CYS A N 1
ATOM 669 C CA . CYS A 1 83 ? 14.578 -23.672 -20.016 1 77.8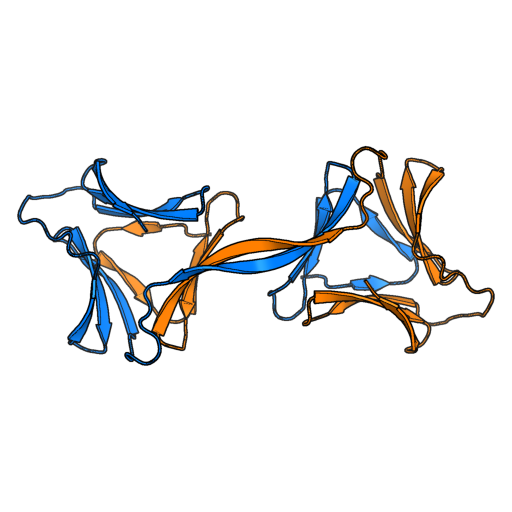1 83 CYS A CA 1
ATOM 670 C C . CYS A 1 83 ? 15.586 -23.516 -18.875 1 77.81 83 CYS A C 1
ATOM 672 O O . CYS A 1 83 ? 15.547 -24.266 -17.906 1 77.81 83 CYS A O 1
ATOM 674 N N . SER A 1 84 ? 16.484 -22.578 -19.125 1 82.44 84 SER A N 1
ATOM 675 C CA . SER A 1 84 ? 17.531 -22.328 -18.125 1 82.44 84 SER A CA 1
ATOM 676 C C . SER A 1 84 ? 17.062 -21.297 -17.094 1 82.44 84 SER A C 1
ATOM 678 O O . SER A 1 84 ? 17.578 -21.281 -15.969 1 82.44 84 SER A O 1
ATOM 680 N N . ARG A 1 85 ? 16.328 -20.453 -17.547 1 93 85 ARG A N 1
ATOM 681 C CA . ARG A 1 85 ? 15.922 -19.422 -16.609 1 93 85 ARG A CA 1
ATOM 682 C C . ARG A 1 85 ? 14.406 -19.234 -16.609 1 93 85 ARG A C 1
ATOM 684 O O . ARG A 1 85 ? 13.805 -19.047 -17.656 1 93 85 ARG A O 1
ATOM 691 N N . LEU A 1 86 ? 13.766 -19.484 -15.531 1 95.19 86 LEU A N 1
ATOM 692 C CA . LEU A 1 86 ? 12.344 -19.281 -15.297 1 95.19 86 LEU A CA 1
ATOM 693 C C . LEU A 1 86 ? 12.117 -18.344 -14.109 1 95.19 86 LEU A C 1
ATOM 695 O O . LEU A 1 86 ? 12.695 -18.547 -13.039 1 95.19 86 LEU A O 1
ATOM 699 N N . ARG A 1 87 ? 11.25 -17.328 -14.43 1 96.94 87 ARG A N 1
ATOM 700 C CA . ARG A 1 87 ? 11.102 -16.344 -13.359 1 96.94 87 ARG A CA 1
ATOM 701 C C . ARG A 1 87 ? 9.727 -15.703 -13.398 1 96.94 87 ARG A C 1
ATOM 703 O O . ARG A 1 87 ? 9.227 -15.344 -14.469 1 96.94 87 ARG A O 1
ATOM 710 N N . LEU A 1 88 ? 9.039 -15.68 -12.219 1 98.44 88 LEU A N 1
ATOM 711 C CA . LEU A 1 88 ? 7.898 -14.797 -12.008 1 98.44 88 LEU A CA 1
ATOM 712 C C . LEU A 1 88 ? 8.336 -13.5 -11.336 1 98.44 88 LEU A C 1
ATOM 714 O O . LEU A 1 88 ? 8.984 -13.523 -10.281 1 98.44 88 LEU A O 1
ATOM 718 N N . THR A 1 89 ? 7.98 -12.367 -11.898 1 98.75 89 THR A N 1
ATOM 719 C CA . THR A 1 89 ? 8.367 -11.07 -11.359 1 98.75 89 THR A CA 1
ATOM 720 C C . THR A 1 89 ? 7.16 -10.156 -11.219 1 98.75 89 THR A C 1
ATOM 722 O O . THR A 1 89 ? 6.312 -10.102 -12.109 1 98.75 89 THR A O 1
ATOM 725 N N . LEU A 1 90 ? 6.996 -9.539 -10.062 1 98.88 90 LEU A N 1
ATOM 726 C CA . LEU A 1 90 ? 6.098 -8.398 -9.977 1 98.88 90 LEU A CA 1
ATOM 727 C C . LEU A 1 90 ? 6.785 -7.125 -10.453 1 98.88 90 LEU A C 1
ATOM 729 O O . LEU A 1 90 ? 7.719 -6.641 -9.805 1 98.88 90 LEU A O 1
ATOM 733 N N . THR A 1 91 ? 6.32 -6.559 -11.516 1 98.62 91 THR A N 1
ATOM 734 C CA . THR A 1 91 ? 6.992 -5.426 -12.148 1 98.62 91 THR A CA 1
ATOM 735 C C . THR A 1 91 ? 6.555 -4.113 -11.508 1 98.62 91 THR A C 1
ATOM 737 O O . THR A 1 91 ? 5.594 -4.078 -10.734 1 98.62 91 THR A O 1
ATOM 740 N N . ASN A 1 92 ? 7.242 -3.102 -11.891 1 98.19 92 ASN A N 1
ATOM 741 C CA . ASN A 1 92 ? 6.984 -1.776 -11.336 1 98.19 92 ASN A CA 1
ATOM 742 C C . ASN A 1 92 ? 5.688 -1.185 -11.883 1 98.19 92 ASN A C 1
ATOM 744 O O . ASN A 1 92 ? 5.199 -0.176 -11.375 1 98.19 92 ASN A O 1
ATOM 748 N N . ASP A 1 93 ? 5.102 -1.874 -12.867 1 97.44 93 ASP A N 1
ATOM 749 C CA . ASP A 1 93 ? 3.824 -1.433 -13.414 1 97.44 93 ASP A CA 1
ATOM 750 C C . ASP A 1 93 ? 2.672 -2.275 -12.867 1 97.44 93 ASP A C 1
ATOM 752 O O . ASP A 1 93 ? 1.522 -2.102 -13.273 1 97.44 93 ASP A O 1
ATOM 756 N N . GLY A 1 94 ? 2.984 -3.174 -12.062 1 98.12 94 GLY A N 1
ATOM 757 C CA . GLY A 1 94 ? 1.943 -3.873 -11.328 1 98.12 94 GLY A CA 1
ATOM 758 C C . GLY A 1 94 ? 1.491 -5.156 -12 1 98.12 94 GLY A C 1
ATOM 759 O O . GLY A 1 94 ? 0.391 -5.645 -11.742 1 98.12 94 GLY A O 1
ATOM 760 N N . HIS A 1 95 ? 2.318 -5.645 -12.906 1 98.62 95 HIS A N 1
ATOM 761 C CA . HIS A 1 95 ? 1.993 -6.918 -13.547 1 98.62 95 HIS A CA 1
ATOM 762 C C . HIS A 1 95 ? 2.879 -8.039 -13.016 1 98.62 95 HIS A C 1
ATOM 764 O O . HIS A 1 95 ? 4.078 -7.844 -12.797 1 98.62 95 HIS A O 1
ATOM 770 N N . LEU A 1 96 ? 2.244 -9.203 -12.781 1 98.81 96 LEU A N 1
ATOM 771 C CA . LEU A 1 96 ? 3.021 -10.43 -12.688 1 98.81 96 LEU A CA 1
ATOM 772 C C . LEU A 1 96 ? 3.432 -10.922 -14.07 1 98.81 96 LEU A C 1
ATOM 774 O O . LEU A 1 96 ? 2.582 -11.094 -14.953 1 98.81 96 LEU A O 1
ATOM 778 N N . VAL A 1 97 ? 4.715 -11.094 -14.211 1 98.69 97 VAL A N 1
ATOM 779 C CA . VAL A 1 97 ? 5.223 -11.5 -15.516 1 98.69 97 VAL A CA 1
ATOM 780 C C . VAL A 1 97 ? 6.055 -12.766 -15.375 1 98.69 97 VAL A C 1
ATOM 782 O O . VAL A 1 97 ? 6.977 -12.828 -14.555 1 98.69 97 VAL A O 1
ATOM 785 N N . LEU A 1 98 ? 5.645 -13.742 -16.109 1 98.06 98 LEU A N 1
ATOM 786 C CA . LEU A 1 98 ? 6.422 -14.969 -16.203 1 98.06 98 LEU A CA 1
ATOM 787 C C . LEU A 1 98 ? 7.336 -14.945 -17.422 1 98.06 98 LEU A C 1
ATOM 789 O O . LEU A 1 98 ? 6.879 -14.719 -18.547 1 98.06 98 LEU A O 1
ATOM 793 N N . GLU A 1 99 ? 8.625 -15.18 -17.141 1 97.19 99 GLU A N 1
ATOM 794 C CA . GLU A 1 99 ? 9.594 -15.203 -18.234 1 97.19 99 GLU A CA 1
ATOM 795 C C . GLU A 1 99 ? 10.328 -16.531 -18.281 1 97.19 99 GLU A C 1
ATOM 797 O O . GLU A 1 99 ? 10.75 -17.062 -17.25 1 97.19 99 GLU A O 1
ATOM 802 N N . LYS A 1 100 ? 10.422 -16.984 -19.469 1 94.38 100 LYS A N 1
ATOM 803 C CA . LYS A 1 100 ? 11.25 -18.141 -19.797 1 94.38 100 LYS A CA 1
ATOM 804 C C . LYS A 1 100 ? 12.414 -17.75 -20.703 1 94.38 100 LYS A C 1
ATOM 806 O O . LYS A 1 100 ? 12.211 -17.344 -21.844 1 94.38 100 LYS A O 1
ATOM 811 N N . ASP A 1 101 ? 13.641 -17.875 -20.125 1 92.69 101 ASP A N 1
ATOM 812 C CA . ASP A 1 101 ? 14.859 -17.5 -20.844 1 92.69 101 ASP A CA 1
ATOM 813 C C . ASP A 1 101 ? 14.742 -16.109 -21.453 1 92.69 101 ASP A C 1
ATOM 815 O O . ASP A 1 101 ? 15.07 -15.906 -22.625 1 92.69 101 ASP A O 1
ATOM 819 N N . GLY A 1 102 ? 14.07 -15.234 -20.703 1 92.31 102 GLY A N 1
ATOM 820 C CA . GLY A 1 102 ? 13.992 -13.828 -21.078 1 92.31 102 GLY A CA 1
ATOM 821 C C . GLY A 1 102 ? 12.781 -13.516 -21.938 1 92.31 102 GLY A C 1
ATOM 822 O O . GLY A 1 102 ? 12.562 -12.359 -22.312 1 92.31 102 GLY A O 1
ATOM 823 N N . VAL A 1 103 ? 12.047 -14.586 -22.312 1 94 103 VAL A N 1
ATOM 824 C CA . VAL A 1 103 ? 10.859 -14.383 -23.141 1 94 103 VAL A CA 1
ATOM 825 C C . VAL A 1 103 ? 9.609 -14.414 -22.266 1 94 103 VAL A C 1
ATOM 827 O O . VAL A 1 103 ? 9.383 -15.375 -21.516 1 94 103 VAL A O 1
ATOM 830 N N . LYS A 1 104 ? 8.805 -13.406 -22.391 1 97.19 104 LYS A N 1
ATOM 831 C CA . LYS A 1 104 ? 7.547 -13.359 -21.656 1 97.19 104 LYS A CA 1
ATOM 832 C C . LYS A 1 104 ? 6.578 -14.43 -22.172 1 97.19 104 LYS A C 1
ATOM 834 O O . LYS A 1 104 ? 6.234 -14.453 -23.344 1 97.19 104 LYS A O 1
ATOM 839 N N . THR A 1 105 ? 6.105 -15.234 -21.25 1 96.06 105 THR A N 1
ATOM 840 C CA . THR A 1 105 ? 5.195 -16.312 -21.641 1 96.06 105 THR A CA 1
ATOM 841 C C . THR A 1 105 ? 3.809 -16.078 -21.047 1 96.06 105 THR A C 1
ATOM 843 O O . THR A 1 105 ? 2.824 -16.641 -21.531 1 96.06 105 THR A O 1
ATOM 846 N N . TRP A 1 106 ? 3.611 -15.211 -20.016 1 98 106 TRP A N 1
ATOM 847 C CA . TRP A 1 106 ? 2.348 -14.906 -19.359 1 98 106 TRP A CA 1
ATOM 848 C C . TRP A 1 106 ? 2.438 -13.594 -18.594 1 98 106 TRP A C 1
ATOM 850 O O . TRP A 1 106 ? 3.51 -13.219 -18.109 1 98 106 TRP A O 1
ATOM 860 N N . SER A 1 107 ? 1.381 -12.93 -18.516 1 98.25 107 SER A N 1
ATOM 861 C CA . SER A 1 107 ? 1.258 -11.734 -17.688 1 98.25 107 SER A CA 1
ATOM 862 C C . SER A 1 107 ? -0.16 -11.586 -17.141 1 98.25 107 SER A C 1
ATOM 864 O O . SER A 1 107 ? -1.128 -11.945 -17.812 1 98.25 107 SER A O 1
ATOM 866 N N . SER A 1 108 ? -0.233 -11.156 -16.047 1 97.38 108 SER A N 1
ATOM 867 C CA . SER A 1 108 ? -1.535 -10.906 -15.438 1 97.38 108 SER A CA 1
ATOM 868 C C . SER A 1 108 ? -2.25 -9.742 -16.125 1 97.38 108 SER A C 1
ATOM 870 O O . SER A 1 108 ? -1.607 -8.883 -16.719 1 97.38 108 SER A O 1
ATOM 872 N N . MET B 1 1 ? 13.398 -6.449 -0.035 1 81.38 1 MET B N 1
ATOM 873 C CA . MET B 1 1 ? 12.07 -6.934 -0.398 1 81.38 1 MET B CA 1
ATOM 874 C C . MET B 1 1 ? 12.125 -7.781 -1.664 1 81.38 1 MET B C 1
ATOM 876 O O . MET B 1 1 ? 12.898 -7.492 -2.576 1 81.38 1 MET B O 1
ATOM 880 N N . LYS B 1 2 ? 11.539 -8.883 -1.689 1 96.75 2 LYS B N 1
ATOM 881 C CA . LYS B 1 2 ? 11.562 -9.844 -2.789 1 96.75 2 LYS B CA 1
ATOM 882 C C . LYS B 1 2 ? 10.469 -9.539 -3.807 1 96.75 2 LYS B C 1
ATOM 884 O O . LYS B 1 2 ? 9.312 -9.32 -3.436 1 96.75 2 LYS B O 1
ATOM 889 N N . ASN B 1 3 ? 10.93 -9.406 -5.086 1 98.75 3 ASN B N 1
ATOM 890 C CA . ASN B 1 3 ? 9.914 -9.094 -6.09 1 98.75 3 ASN B CA 1
ATOM 891 C C . ASN B 1 3 ? 9.68 -10.266 -7.039 1 98.75 3 ASN B C 1
ATOM 893 O O . ASN B 1 3 ? 8.969 -10.125 -8.039 1 98.75 3 ASN B O 1
ATOM 897 N N . SER B 1 4 ? 10.391 -11.391 -6.754 1 98.75 4 SER B N 1
ATOM 898 C CA . SER B 1 4 ? 10.305 -12.469 -7.734 1 98.75 4 SER B CA 1
ATOM 899 C C . SER B 1 4 ? 10.57 -13.828 -7.082 1 98.75 4 SER B C 1
ATOM 901 O O . SER B 1 4 ? 11.062 -13.891 -5.957 1 98.75 4 SER B O 1
ATOM 903 N N . ILE B 1 5 ? 10.188 -14.883 -7.77 1 98.5 5 ILE B N 1
ATOM 904 C CA . ILE B 1 5 ? 10.609 -16.25 -7.477 1 98.5 5 ILE B CA 1
ATOM 905 C C . ILE B 1 5 ? 11.125 -16.906 -8.75 1 98.5 5 ILE B C 1
ATOM 907 O O . ILE B 1 5 ? 10.68 -16.578 -9.852 1 98.5 5 ILE B O 1
ATOM 911 N N . SER B 1 6 ? 12.062 -17.734 -8.547 1 97.12 6 SER B N 1
ATOM 912 C CA . SER B 1 6 ? 12.672 -18.438 -9.664 1 97.12 6 SER B CA 1
ATOM 913 C C . SER B 1 6 ? 12.297 -19.922 -9.641 1 97.12 6 SER B C 1
ATOM 915 O O . SER B 1 6 ? 11.531 -20.359 -8.781 1 97.12 6 SER B O 1
ATOM 917 N N . ILE B 1 7 ? 12.906 -20.594 -10.617 1 94.81 7 ILE B N 1
ATOM 918 C CA . ILE B 1 7 ? 12.586 -22 -10.828 1 94.81 7 ILE B CA 1
ATOM 919 C C . ILE B 1 7 ? 12.727 -22.766 -9.516 1 94.81 7 ILE B C 1
ATOM 921 O O . ILE B 1 7 ? 13.742 -22.625 -8.82 1 94.81 7 ILE B O 1
ATOM 925 N N . GLY B 1 8 ? 11.703 -23.484 -9.156 1 95.5 8 GLY B N 1
ATOM 926 C CA . GLY B 1 8 ? 11.742 -24.344 -7.98 1 95.5 8 GLY B CA 1
ATOM 927 C C . GLY B 1 8 ? 11.375 -23.609 -6.703 1 95.5 8 GLY B C 1
ATOM 928 O O . GLY B 1 8 ? 11.133 -24.234 -5.668 1 95.5 8 GLY B O 1
ATOM 929 N N . GLN B 1 9 ? 11.344 -22.359 -6.738 1 97.75 9 GLN B N 1
ATOM 930 C CA . GLN B 1 9 ? 10.977 -21.594 -5.547 1 97.75 9 GLN B CA 1
ATOM 931 C C . GLN B 1 9 ? 9.461 -21.484 -5.406 1 97.75 9 GLN B C 1
ATOM 933 O O . GLN B 1 9 ? 8.734 -21.625 -6.391 1 97.75 9 GLN B O 1
ATOM 938 N N . GLU B 1 10 ? 9.062 -21.266 -4.141 1 98.25 10 GLU B N 1
ATOM 939 C CA . GLU B 1 10 ? 7.641 -21.312 -3.826 1 98.25 10 GLU B CA 1
ATOM 940 C C . GLU B 1 10 ? 7.215 -20.078 -3.016 1 98.25 10 GLU B C 1
ATOM 942 O O . GLU B 1 10 ? 8.039 -19.469 -2.346 1 98.25 10 GLU B O 1
ATOM 947 N N . LEU B 1 11 ? 5.977 -19.719 -3.156 1 98.62 11 LEU B N 1
ATOM 948 C CA . LEU B 1 11 ? 5.281 -18.844 -2.209 1 98.62 11 LEU B CA 1
ATOM 949 C C . LEU B 1 11 ? 4.312 -19.656 -1.347 1 98.62 11 LEU B C 1
ATOM 951 O O . LEU B 1 11 ? 3.598 -20.516 -1.854 1 98.62 11 LEU B O 1
ATOM 955 N N . HIS B 1 12 ? 4.363 -19.406 -0.089 1 98.12 12 HIS B N 1
ATOM 956 C CA . HIS B 1 12 ? 3.363 -19.938 0.826 1 98.12 12 HIS B CA 1
ATOM 957 C C . HIS B 1 12 ? 2.396 -18.859 1.289 1 98.12 12 HIS B C 1
ATOM 959 O O . HIS B 1 12 ? 2.662 -17.656 1.109 1 98.12 12 HIS B O 1
ATOM 965 N N . VAL B 1 13 ? 1.279 -19.359 1.82 1 97.44 13 VAL B N 1
ATOM 966 C CA . VAL B 1 13 ? 0.275 -18.422 2.309 1 97.44 13 VAL B CA 1
ATOM 967 C C . VAL B 1 13 ? 0.93 -17.391 3.236 1 97.44 13 VAL B C 1
ATOM 969 O O . VAL B 1 13 ? 1.698 -17.766 4.129 1 97.44 13 VAL B O 1
ATOM 972 N N . GLY B 1 14 ? 0.635 -16.125 2.963 1 97.06 14 GLY B N 1
ATOM 973 C CA . GLY B 1 14 ? 1.217 -15.055 3.752 1 97.06 14 GLY B CA 1
ATOM 974 C C . GLY B 1 14 ? 2.424 -14.414 3.09 1 97.06 14 GLY B C 1
ATOM 975 O O . GLY B 1 14 ? 2.818 -13.305 3.447 1 97.06 14 GLY B O 1
ATOM 976 N N . ASP B 1 15 ? 3.084 -15.07 2.174 1 98.31 15 ASP B N 1
ATOM 977 C CA . ASP B 1 15 ? 4.25 -14.508 1.497 1 98.31 15 ASP B CA 1
ATOM 978 C C . ASP B 1 15 ? 3.85 -13.352 0.586 1 98.31 15 ASP B C 1
ATOM 980 O O . ASP B 1 15 ? 2.715 -13.297 0.104 1 98.31 15 ASP B O 1
ATOM 984 N N . ILE B 1 16 ? 4.762 -12.438 0.426 1 98.5 16 ILE B N 1
ATOM 985 C CA . ILE B 1 16 ? 4.496 -11.234 -0.349 1 98.5 16 ILE B CA 1
ATOM 986 C C . ILE B 1 16 ? 5.652 -10.977 -1.313 1 98.5 16 ILE B C 1
ATOM 988 O O . ILE B 1 16 ? 6.82 -11.125 -0.947 1 98.5 16 ILE B O 1
ATOM 992 N N . LEU B 1 17 ? 5.398 -10.641 -2.547 1 98.81 17 LEU B N 1
ATOM 993 C CA . LEU B 1 17 ? 6.328 -10 -3.471 1 98.81 17 LEU B CA 1
ATOM 994 C C . LEU B 1 17 ? 6.059 -8.5 -3.561 1 98.81 17 LEU B C 1
ATOM 996 O O . LEU B 1 17 ? 4.906 -8.078 -3.648 1 98.81 17 LEU B O 1
ATOM 1000 N N . TYR B 1 18 ? 7.07 -7.703 -3.553 1 98.31 18 TYR B N 1
ATOM 1001 C CA . TYR B 1 18 ? 6.957 -6.262 -3.754 1 98.31 18 TYR B CA 1
ATOM 1002 C C . TYR B 1 18 ? 7.598 -5.844 -5.074 1 98.31 18 TYR B C 1
ATOM 1004 O O . TYR B 1 18 ? 8.656 -6.352 -5.445 1 98.31 18 TYR B O 1
ATOM 1012 N N . SER B 1 19 ? 6.895 -4.91 -5.684 1 98.56 19 SER B N 1
ATOM 1013 C CA . SER B 1 19 ? 7.602 -4.289 -6.797 1 98.56 19 SER B CA 1
ATOM 1014 C C . SER B 1 19 ? 8.797 -3.479 -6.312 1 98.56 19 SER B C 1
ATOM 1016 O O . SER B 1 19 ? 8.82 -3.016 -5.168 1 98.56 19 SER B O 1
ATOM 1018 N N . ASN B 1 20 ? 9.758 -3.381 -7.195 1 97.62 20 ASN B N 1
ATOM 1019 C CA . ASN B 1 20 ? 10.977 -2.697 -6.773 1 97.62 20 ASN B CA 1
ATOM 1020 C C . ASN B 1 20 ? 10.695 -1.257 -6.355 1 97.62 20 ASN B C 1
ATOM 1022 O O . ASN B 1 20 ? 11.32 -0.741 -5.43 1 97.62 20 ASN B O 1
ATOM 1026 N N . ASN B 1 21 ? 9.734 -0.583 -6.949 1 95.62 21 ASN B N 1
ATOM 1027 C CA . ASN B 1 21 ? 9.438 0.804 -6.609 1 95.62 21 ASN B CA 1
ATOM 1028 C C . ASN B 1 21 ? 8.531 0.9 -5.383 1 95.62 21 ASN B C 1
ATOM 1030 O O . ASN B 1 21 ? 8.203 1.999 -4.934 1 95.62 21 ASN B O 1
ATOM 1034 N N . GLY B 1 22 ? 8.055 -0.245 -4.938 1 94.19 22 GLY B N 1
ATOM 1035 C CA . GLY B 1 22 ? 7.266 -0.269 -3.717 1 94.19 22 GLY B CA 1
ATOM 1036 C C . GLY B 1 22 ? 5.809 0.099 -3.943 1 94.19 22 GLY B C 1
ATOM 1037 O O . GLY B 1 22 ? 5.027 0.16 -2.994 1 94.19 22 GLY B O 1
ATOM 1038 N N . ASN B 1 23 ? 5.383 0.288 -5.098 1 96.12 23 ASN B N 1
ATOM 1039 C CA . ASN B 1 23 ? 4.039 0.777 -5.383 1 96.12 23 ASN B CA 1
ATOM 1040 C C . ASN B 1 23 ? 3.041 -0.371 -5.516 1 96.12 23 ASN B C 1
ATOM 1042 O O . ASN B 1 23 ? 1.83 -0.15 -5.504 1 96.12 23 ASN B O 1
ATOM 1046 N N . TYR B 1 24 ? 3.574 -1.601 -5.645 1 98.19 24 TYR B N 1
ATOM 1047 C CA . TYR B 1 24 ? 2.719 -2.773 -5.785 1 98.19 24 TYR B CA 1
ATOM 1048 C C . TYR B 1 24 ? 3.186 -3.904 -4.879 1 98.19 24 TYR B C 1
ATOM 1050 O O . TYR B 1 24 ? 4.375 -4.012 -4.57 1 98.19 24 TYR B O 1
ATOM 1058 N N . LYS B 1 25 ? 2.279 -4.656 -4.52 1 98.44 25 LYS B N 1
ATOM 1059 C CA . LYS B 1 25 ? 2.596 -5.914 -3.854 1 98.44 25 LYS B CA 1
ATOM 1060 C C . LYS B 1 25 ? 1.679 -7.035 -4.336 1 98.44 25 LYS B C 1
ATOM 1062 O O . LYS B 1 25 ? 0.527 -6.793 -4.699 1 98.44 25 LYS B O 1
ATOM 1067 N N . ALA B 1 26 ? 2.184 -8.195 -4.406 1 98.88 26 ALA B N 1
ATOM 1068 C CA . ALA B 1 26 ? 1.425 -9.422 -4.629 1 98.88 26 ALA B CA 1
ATOM 1069 C C . ALA B 1 26 ? 1.404 -10.297 -3.377 1 98.88 26 ALA B C 1
ATOM 1071 O O . ALA B 1 26 ? 2.459 -10.648 -2.84 1 98.88 26 ALA B O 1
ATOM 1072 N N . VAL B 1 27 ? 0.236 -10.641 -2.924 1 98.56 27 VAL B N 1
ATOM 1073 C CA . VAL B 1 27 ? 0.092 -11.352 -1.657 1 98.56 27 VAL B CA 1
ATOM 1074 C C . VAL B 1 27 ? -0.621 -12.68 -1.889 1 98.56 27 VAL B C 1
ATOM 1076 O O . VAL B 1 27 ? -1.697 -12.719 -2.49 1 98.56 27 VAL B O 1
ATOM 1079 N N . PHE B 1 28 ? 0.086 -13.797 -1.467 1 98.62 28 PHE B N 1
ATOM 1080 C CA . PHE B 1 28 ? -0.656 -15.047 -1.327 1 98.62 28 PHE B CA 1
ATOM 1081 C C . PHE B 1 28 ? -1.424 -15.07 -0.011 1 98.62 28 PHE B C 1
ATOM 1083 O O . PHE B 1 28 ? -0.854 -15.375 1.039 1 98.62 28 PHE B O 1
ATOM 1090 N N . GLN B 1 29 ? -2.711 -14.859 -0.083 1 97.81 29 GLN B N 1
ATOM 1091 C CA . GLN B 1 29 ? -3.514 -14.523 1.088 1 97.81 29 GLN B CA 1
ATOM 1092 C C . GLN B 1 29 ? -3.953 -15.781 1.831 1 97.81 29 GLN B C 1
ATOM 1094 O O . GLN B 1 29 ? -3.943 -16.875 1.267 1 97.81 29 GLN B O 1
ATOM 1099 N N . GLU B 1 30 ? -4.355 -15.57 3.043 1 96.12 30 GLU B N 1
ATOM 1100 C CA . GLU B 1 30 ? -4.836 -16.656 3.898 1 96.12 30 GLU B CA 1
ATOM 1101 C C . GLU B 1 30 ? -6.082 -17.312 3.314 1 96.12 30 GLU B C 1
ATOM 1103 O O . GLU B 1 30 ? -6.316 -18.5 3.521 1 96.12 30 GLU B O 1
ATOM 1108 N N . ASP B 1 31 ? -6.832 -16.625 2.518 1 96.12 31 ASP B N 1
ATOM 1109 C CA . ASP B 1 31 ? -8.055 -17.156 1.926 1 96.12 31 ASP B CA 1
ATOM 1110 C C . ASP B 1 31 ? -7.758 -17.875 0.614 1 96.12 31 ASP B C 1
ATOM 1112 O O . ASP B 1 31 ? -8.672 -18.203 -0.146 1 96.12 31 ASP B O 1
ATOM 1116 N N . SER B 1 32 ? -6.441 -18 0.24 1 95.62 32 SER B N 1
ATOM 1117 C CA . SER B 1 32 ? -5.922 -18.766 -0.884 1 95.62 32 SER B CA 1
ATOM 1118 C C . SER B 1 32 ? -5.98 -17.953 -2.18 1 95.62 32 SER B C 1
ATOM 1120 O O . SER B 1 32 ? -5.672 -18.484 -3.254 1 95.62 32 SER B O 1
ATOM 1122 N N . ASN B 1 33 ? -6.445 -16.75 -2.162 1 98.12 33 ASN B N 1
ATOM 1123 C CA . ASN B 1 33 ? -6.344 -15.898 -3.342 1 98.12 33 ASN B CA 1
ATOM 1124 C C . ASN B 1 33 ? -4.945 -15.297 -3.484 1 98.12 33 ASN B C 1
ATOM 1126 O O . ASN B 1 33 ? -4.309 -14.953 -2.486 1 98.12 33 ASN B O 1
ATOM 1130 N N . PHE B 1 34 ? -4.398 -15.32 -4.645 1 98.56 34 PHE B N 1
ATOM 1131 C CA . PHE B 1 34 ? -3.191 -14.578 -4.988 1 98.56 34 PHE B CA 1
ATOM 1132 C C . PHE B 1 34 ? -3.543 -13.242 -5.633 1 98.56 34 PHE B C 1
ATOM 1134 O O . PHE B 1 34 ? -4.16 -13.203 -6.703 1 98.56 34 PHE B O 1
ATOM 1141 N N . VAL B 1 35 ? -3.219 -12.086 -4.941 1 98.81 35 VAL B N 1
ATOM 1142 C CA . VAL B 1 35 ? -3.791 -10.805 -5.332 1 98.81 35 VAL B CA 1
ATOM 1143 C C . VAL B 1 35 ? -2.682 -9.766 -5.488 1 98.81 35 VAL B C 1
ATOM 1145 O O . VAL B 1 35 ? -1.767 -9.703 -4.664 1 98.81 35 VAL B O 1
ATOM 1148 N N . VAL B 1 36 ? -2.744 -8.992 -6.551 1 98.88 36 VAL B N 1
ATOM 1149 C CA . VAL B 1 36 ? -1.869 -7.84 -6.738 1 98.88 36 VAL B CA 1
ATOM 1150 C C . VAL B 1 36 ? -2.594 -6.566 -6.305 1 98.88 36 VAL B C 1
ATOM 1152 O O . VAL B 1 36 ? -3.74 -6.336 -6.699 1 98.88 36 VAL B O 1
ATOM 1155 N N . TYR B 1 37 ? -1.92 -5.809 -5.496 1 98.75 37 TYR B N 1
ATOM 1156 C CA . TYR B 1 37 ? -2.451 -4.543 -5 1 98.75 37 TYR B CA 1
ATOM 1157 C C . TYR B 1 37 ? -1.598 -3.371 -5.469 1 98.75 37 TYR B C 1
ATOM 1159 O O . TYR B 1 37 ? -0.386 -3.512 -5.652 1 98.75 37 TYR B O 1
ATOM 1167 N N . LYS B 1 38 ? -2.211 -2.189 -5.59 1 98.69 38 LYS B N 1
ATOM 1168 C CA . LYS B 1 38 ? -1.522 -0.915 -5.762 1 98.69 38 LYS B CA 1
ATOM 1169 C C . LYS B 1 38 ? -1.925 0.079 -4.676 1 98.69 38 LYS B C 1
ATOM 1171 O O . LYS B 1 38 ? -2.959 -0.088 -4.027 1 98.69 38 LYS B O 1
ATOM 1176 N N . TRP B 1 39 ? -1.044 1.058 -4.453 1 97.94 39 TRP B N 1
ATOM 1177 C CA . TRP B 1 39 ? -1.442 2.207 -3.648 1 97.94 39 TRP B CA 1
ATOM 1178 C C . TRP B 1 39 ? -2.375 3.125 -4.43 1 97.94 39 TRP B C 1
ATOM 1180 O O . TRP B 1 39 ? -2.059 3.529 -5.551 1 97.94 39 TRP B O 1
ATOM 1190 N N . GLU B 1 40 ? -3.494 3.426 -3.869 1 97.69 40 GLU B N 1
ATOM 1191 C CA . GLU B 1 40 ? -4.48 4.324 -4.457 1 97.69 40 GLU B CA 1
ATOM 1192 C C . GLU B 1 40 ? -4.809 5.48 -3.514 1 97.69 40 GLU B C 1
ATOM 1194 O O . GLU B 1 40 ? -5.152 5.258 -2.352 1 97.69 40 GLU B O 1
ATOM 1199 N N . PRO B 1 41 ? -4.688 6.793 -4.008 1 97.75 41 PRO B N 1
ATOM 1200 C CA . PRO B 1 41 ? -5.035 7.91 -3.127 1 97.75 41 PRO B CA 1
ATOM 1201 C C . PRO B 1 41 ? -6.508 7.914 -2.729 1 97.75 41 PRO B C 1
ATOM 1203 O O . PRO B 1 41 ? -7.375 7.609 -3.553 1 97.75 41 PRO B O 1
ATOM 1206 N N . VAL B 1 42 ? -6.754 8.234 -1.499 1 98.25 42 VAL B N 1
ATOM 1207 C CA . VAL B 1 42 ? -8.148 8.297 -1.069 1 98.25 42 VAL B CA 1
ATOM 1208 C C . VAL B 1 42 ? -8.445 9.68 -0.49 1 98.25 42 VAL B C 1
ATOM 1210 O O . VAL B 1 42 ? -9.609 10.062 -0.353 1 98.25 42 VAL B O 1
ATOM 1213 N N . TRP B 1 43 ? -7.539 10.508 -0.096 1 98.69 43 TRP B N 1
ATOM 1214 C CA . TRP B 1 43 ? -7.637 11.891 0.358 1 98.69 43 TRP B CA 1
ATOM 1215 C C . TRP B 1 43 ? -6.367 12.664 0.022 1 98.69 43 TRP B C 1
ATOM 1217 O O . TRP B 1 43 ? -5.27 12.102 0.027 1 98.69 43 TRP B O 1
ATOM 1227 N N . ALA B 1 44 ? -6.48 13.938 -0.174 1 98.56 44 ALA B N 1
ATOM 1228 C CA . ALA B 1 44 ? -5.328 14.805 -0.397 1 98.56 44 ALA B CA 1
ATOM 1229 C C . ALA B 1 44 ? -5.598 16.219 0.116 1 98.56 44 ALA B C 1
ATOM 1231 O O . ALA B 1 44 ? -6.738 16.672 0.103 1 98.56 44 ALA B O 1
ATOM 1232 N N . SER B 1 45 ? -4.516 16.859 0.577 1 98 45 SER B N 1
ATOM 1233 C CA . SER B 1 45 ? -4.602 18.25 1.011 1 98 45 SER B CA 1
ATOM 1234 C C . SER B 1 45 ? -4.773 19.188 -0.178 1 98 45 SER B C 1
ATOM 1236 O O . SER B 1 45 ? -5.133 20.359 -0.007 1 98 45 SER B O 1
ATOM 1238 N N . ASN B 1 46 ? -4.465 18.703 -1.4 1 97.69 46 ASN B N 1
ATOM 1239 C CA . ASN B 1 46 ? -4.527 19.484 -2.629 1 97.69 46 ASN B CA 1
ATOM 1240 C C . ASN B 1 46 ? -3.602 20.703 -2.568 1 97.69 46 ASN B C 1
ATOM 1242 O O . ASN B 1 46 ? -4 21.812 -2.926 1 97.69 46 ASN B O 1
ATOM 1246 N N . THR B 1 47 ? -2.453 20.516 -2.076 1 97.81 47 THR B N 1
ATOM 1247 C CA . THR B 1 47 ? -1.473 21.578 -1.918 1 97.81 47 THR B CA 1
ATOM 1248 C C . THR B 1 47 ? -0.307 21.391 -2.885 1 97.81 47 THR B C 1
ATOM 1250 O O . THR B 1 47 ? 0.795 21.891 -2.641 1 97.81 47 THR B O 1
ATOM 1253 N N . TYR B 1 48 ? -0.64 20.641 -3.924 1 94 48 TYR B N 1
ATOM 1254 C CA . TYR B 1 48 ? 0.366 20.422 -4.957 1 94 48 TYR B CA 1
ATOM 1255 C C . TYR B 1 48 ? 0.954 21.75 -5.43 1 94 48 TYR B C 1
ATOM 1257 O O . TYR B 1 48 ? 0.217 22.703 -5.707 1 94 48 TYR B O 1
ATOM 1265 N N . LYS B 1 49 ? 2.375 21.938 -5.383 1 91.44 49 LYS B N 1
ATOM 1266 C CA . LYS B 1 49 ? 3.131 23.062 -5.906 1 91.44 49 LYS B CA 1
ATOM 1267 C C . LYS B 1 49 ? 2.99 24.297 -5.004 1 91.44 49 LYS B C 1
ATOM 1269 O O . LYS B 1 49 ? 3.285 25.406 -5.418 1 91.44 49 LYS B O 1
ATOM 1274 N N . LYS B 1 50 ? 2.471 24.141 -3.855 1 96 50 LYS B N 1
ATOM 1275 C CA . LYS B 1 50 ? 2.371 25.25 -2.92 1 96 50 LYS B CA 1
ATOM 1276 C C . LYS B 1 50 ? 3.643 25.391 -2.084 1 96 50 LYS B C 1
ATOM 1278 O O . LYS B 1 50 ? 3.721 26.234 -1.193 1 96 50 LYS B O 1
ATOM 1283 N N . ASP B 1 51 ? 4.617 24.516 -2.316 1 96.56 51 ASP B N 1
ATOM 1284 C CA . ASP B 1 51 ? 5.953 24.562 -1.736 1 96.56 51 ASP B CA 1
ATOM 1285 C C . ASP B 1 51 ? 5.906 24.312 -0.23 1 96.56 51 ASP B C 1
ATOM 1287 O O . ASP B 1 51 ? 6.691 24.891 0.523 1 96.56 51 ASP B O 1
ATOM 1291 N N . GLY B 1 52 ? 4.867 23.547 0.158 1 97.69 52 GLY B N 1
ATOM 1292 C CA . GLY B 1 52 ? 4.871 23.141 1.553 1 97.69 52 GLY B CA 1
ATOM 1293 C C . GLY B 1 52 ? 6.113 22.359 1.941 1 97.69 52 GLY B C 1
ATOM 1294 O O . GLY B 1 52 ? 6.57 21.484 1.192 1 97.69 52 GLY B O 1
ATOM 1295 N N . GLU B 1 53 ? 6.703 22.656 3.188 1 97.25 53 GLU B N 1
ATOM 1296 C CA . GLU B 1 53 ? 7.965 22.031 3.584 1 97.25 53 GLU B CA 1
ATOM 1297 C C . GLU B 1 53 ? 7.812 21.266 4.891 1 97.25 53 GLU B C 1
ATOM 1299 O O . GLU B 1 53 ? 8.617 20.375 5.191 1 97.25 53 GLU B O 1
ATOM 1304 N N . ARG B 1 54 ? 6.875 21.656 5.656 1 98.06 54 ARG B N 1
ATOM 1305 C CA . ARG B 1 54 ? 6.664 20.969 6.926 1 98.06 54 ARG B CA 1
ATOM 1306 C C . ARG B 1 54 ? 5.199 21.031 7.352 1 98.06 54 ARG B C 1
ATOM 1308 O O . ARG B 1 54 ? 4.5 22 7.035 1 98.06 54 ARG B O 1
ATOM 1315 N N . ILE B 1 55 ? 4.703 20.016 7.969 1 98.62 55 ILE B N 1
ATOM 1316 C CA . ILE B 1 55 ? 3.408 19.953 8.641 1 98.62 55 ILE B CA 1
ATOM 1317 C C . ILE B 1 55 ? 3.615 19.828 10.148 1 98.62 55 ILE B C 1
ATOM 1319 O O . ILE B 1 55 ? 4.375 18.984 10.617 1 98.62 55 ILE B O 1
ATOM 1323 N N . ILE B 1 56 ? 2.953 20.672 10.898 1 98.06 56 ILE B N 1
ATOM 1324 C CA . ILE B 1 56 ? 3.213 20.688 12.328 1 98.06 56 ILE B CA 1
ATOM 1325 C C . ILE B 1 56 ? 1.893 20.625 13.094 1 98.06 56 ILE B C 1
ATOM 1327 O O . ILE B 1 56 ? 0.92 21.281 12.727 1 98.06 56 ILE B O 1
ATOM 1331 N N . MET B 1 57 ? 1.882 19.797 14.125 1 97.31 57 MET B N 1
ATOM 1332 C CA . MET B 1 57 ? 0.811 19.859 15.117 1 97.31 57 MET B CA 1
ATOM 1333 C C . MET B 1 57 ? 1.081 20.953 16.141 1 97.31 57 MET B C 1
ATOM 1335 O O . MET B 1 57 ? 1.799 20.734 17.125 1 97.31 57 MET B O 1
ATOM 1339 N N . GLN B 1 58 ? 0.386 22 15.953 1 94.81 58 GLN B N 1
ATOM 1340 C CA . GLN B 1 58 ? 0.688 23.172 16.766 1 94.81 58 GLN B CA 1
ATOM 1341 C C . GLN B 1 58 ? 0.018 23.078 18.141 1 94.81 58 GLN B C 1
ATOM 1343 O O . GLN B 1 58 ? -0.998 22.391 18.297 1 94.81 58 GLN B O 1
ATOM 1348 N N . HIS B 1 59 ? 0.536 23.812 19.047 1 92.44 59 HIS B N 1
ATOM 1349 C CA . HIS B 1 59 ? 0.064 23.781 20.438 1 92.44 59 HIS B CA 1
ATOM 1350 C C . HIS B 1 59 ? -1.36 24.312 20.547 1 92.44 59 HIS B C 1
ATOM 1352 O O . HIS B 1 59 ? -2.084 23.984 21.484 1 92.44 59 HIS B O 1
ATOM 1358 N N . ASP B 1 60 ? -1.756 25.078 19.609 1 92.31 60 ASP B N 1
ATOM 1359 C CA . ASP B 1 60 ? -3.086 25.672 19.672 1 92.31 60 ASP B CA 1
ATOM 1360 C C . ASP B 1 60 ? -4.141 24.734 19.109 1 92.31 60 ASP B C 1
ATOM 1362 O O . ASP B 1 60 ? -5.309 25.109 18.969 1 92.31 60 ASP B O 1
ATOM 1366 N N . GLY B 1 61 ? -3.715 23.516 18.609 1 93.25 61 GLY B N 1
ATOM 1367 C CA . GLY B 1 61 ? -4.66 22.5 18.172 1 93.25 61 GLY B CA 1
ATOM 1368 C C . GLY B 1 61 ? -4.844 22.484 16.656 1 93.25 61 GLY B C 1
ATOM 1369 O O . GLY B 1 61 ? -5.598 21.656 16.125 1 93.25 61 GLY B O 1
ATOM 1370 N N . ASN B 1 62 ? -4.23 23.375 15.977 1 95.62 62 ASN B N 1
ATOM 1371 C CA . ASN B 1 62 ? -4.32 23.406 14.516 1 95.62 62 ASN B CA 1
ATOM 1372 C C . ASN B 1 62 ? -3.213 22.578 13.867 1 95.62 62 ASN B C 1
ATOM 1374 O O . ASN B 1 62 ? -2.07 22.609 14.328 1 95.62 62 ASN B O 1
ATOM 1378 N N . LEU B 1 63 ? -3.57 21.828 12.898 1 97.62 63 LEU B N 1
ATOM 1379 C CA . LEU B 1 63 ? -2.582 21.219 12.023 1 97.62 63 LEU B CA 1
ATOM 1380 C C . LEU B 1 63 ? -2.301 22.109 10.812 1 97.62 63 LEU B C 1
ATOM 1382 O O . LEU B 1 63 ? -3.211 22.422 10.047 1 97.62 63 LEU B O 1
ATOM 1386 N N . VAL B 1 64 ? -1.051 22.453 10.688 1 98.19 64 VAL B N 1
ATOM 1387 C CA . VAL B 1 64 ? -0.764 23.469 9.68 1 98.19 64 VAL B CA 1
ATOM 1388 C C . VAL B 1 64 ? 0.406 23.016 8.805 1 98.19 64 VAL B C 1
ATOM 1390 O O . VAL B 1 64 ? 1.39 22.469 9.312 1 98.19 64 VAL B O 1
ATOM 1393 N N . MET B 1 65 ?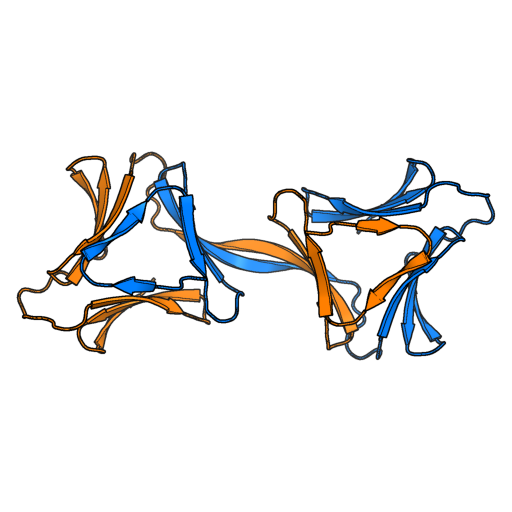 0.275 23.203 7.535 1 98.75 65 MET B N 1
ATOM 1394 C CA . MET B 1 65 ? 1.367 23.047 6.578 1 98.75 65 MET B CA 1
ATOM 1395 C C . MET B 1 65 ? 1.981 24.391 6.227 1 98.75 65 MET B C 1
ATOM 1397 O O . MET B 1 65 ? 1.269 25.328 5.84 1 98.75 65 MET B O 1
ATOM 1401 N N . TYR B 1 66 ? 3.324 24.484 6.289 1 98.5 66 TYR B N 1
ATOM 1402 C CA . TYR B 1 66 ? 3.979 25.75 6.039 1 98.5 66 TYR B CA 1
ATOM 1403 C C . TYR B 1 66 ? 4.898 25.672 4.828 1 98.5 66 TYR B C 1
ATOM 1405 O O . TYR B 1 66 ? 5.586 24.672 4.633 1 98.5 66 TYR B O 1
ATOM 1413 N N . SER B 1 67 ? 4.863 26.625 3.982 1 97.88 67 SER B N 1
ATOM 1414 C CA . SER B 1 67 ? 5.953 27.031 3.098 1 97.88 67 SER B CA 1
ATOM 1415 C C . SER B 1 67 ? 6.77 28.172 3.705 1 97.88 67 SER B C 1
ATOM 1417 O O . SER B 1 67 ? 6.328 29.312 3.719 1 97.88 67 SER B O 1
ATOM 1419 N N . LYS B 1 68 ? 7.949 27.828 4.141 1 94.88 68 LYS B N 1
ATOM 1420 C CA . LYS B 1 68 ? 8.688 28.781 4.965 1 94.88 68 LYS B CA 1
ATOM 1421 C C . LYS B 1 68 ? 7.84 29.266 6.133 1 94.88 68 LYS B C 1
ATOM 1423 O O . LYS B 1 68 ? 7.418 28.484 6.98 1 94.88 68 LYS B O 1
ATOM 1428 N N . SER B 1 69 ? 7.441 30.5 6.098 1 94.44 69 SER B N 1
ATOM 1429 C CA . SER B 1 69 ? 6.688 31.047 7.227 1 94.44 69 SER B CA 1
ATOM 1430 C C . SER B 1 69 ? 5.219 31.234 6.863 1 94.44 69 SER B C 1
ATOM 1432 O O . SER B 1 69 ? 4.422 31.688 7.691 1 94.44 69 SER B O 1
ATOM 1434 N N . LYS B 1 70 ? 4.848 30.766 5.68 1 97.44 70 LYS B N 1
ATOM 1435 C CA . LYS B 1 70 ? 3.475 30.969 5.223 1 97.44 70 LYS B CA 1
ATOM 1436 C C . LYS B 1 70 ? 2.666 29.672 5.328 1 97.44 70 LYS B C 1
ATOM 1438 O O . LYS B 1 70 ? 3.088 28.641 4.824 1 97.44 70 LYS B O 1
ATOM 1443 N N . ALA B 1 71 ? 1.547 29.781 6.031 1 97.94 71 ALA B N 1
ATOM 1444 C CA . ALA B 1 71 ? 0.632 28.641 6.059 1 97.94 71 ALA B CA 1
ATOM 1445 C C . ALA B 1 71 ? -0.021 28.438 4.695 1 97.94 71 ALA B C 1
ATOM 1447 O O . ALA B 1 71 ? -0.634 29.344 4.145 1 97.94 71 ALA B O 1
ATOM 1448 N N . VAL B 1 72 ? 0.031 27.266 4.172 1 98.06 72 VAL B N 1
ATOM 1449 C CA . VAL B 1 72 ? -0.544 27.016 2.854 1 98.06 72 VAL B CA 1
ATOM 1450 C C . VAL B 1 72 ? -1.703 26.031 2.967 1 98.06 72 VAL B C 1
ATOM 1452 O O . VAL B 1 72 ? -2.451 25.828 2.008 1 98.06 72 VAL B O 1
ATOM 1455 N N . TRP B 1 73 ? -1.924 25.375 4.094 1 98.56 73 TRP B N 1
ATOM 1456 C CA . TRP B 1 73 ? -3.031 24.469 4.418 1 98.56 73 TRP B CA 1
ATOM 1457 C C . TRP B 1 73 ? -3.176 24.312 5.926 1 98.56 73 TRP B C 1
ATOM 1459 O O . TRP B 1 73 ? -2.182 24.328 6.656 1 98.56 73 TRP B O 1
ATOM 1469 N N . HIS B 1 74 ? -4.254 24.156 6.359 1 98.06 74 HIS B N 1
ATOM 1470 C CA . HIS B 1 74 ? -4.516 23.922 7.773 1 98.06 74 HIS B CA 1
ATOM 1471 C C . HIS B 1 74 ? -5.898 23.312 7.98 1 98.06 74 HIS B C 1
ATOM 1473 O O . HIS B 1 74 ? -6.754 23.391 7.098 1 98.06 74 HIS B O 1
ATOM 1479 N N . THR B 1 75 ? -6.141 22.797 9.156 1 97.31 75 THR B N 1
ATOM 1480 C CA . THR B 1 75 ? -7.414 22.156 9.477 1 97.31 75 THR B CA 1
ATOM 1481 C C . THR B 1 75 ? -8.391 23.156 10.07 1 97.31 75 THR B C 1
ATOM 1483 O O . THR B 1 75 ? -9.586 22.875 10.188 1 97.31 75 THR B O 1
ATOM 1486 N N . ASN B 1 76 ? -7.914 24.328 10.414 1 96.62 76 ASN B N 1
ATOM 1487 C CA . ASN B 1 76 ? -8.727 25.375 11.016 1 96.62 76 ASN B CA 1
ATOM 1488 C C . ASN B 1 76 ? -9.367 24.922 12.32 1 96.62 76 ASN B C 1
ATOM 1490 O O . ASN B 1 76 ? -10.562 25.125 12.539 1 96.62 76 ASN B O 1
ATOM 1494 N N . THR B 1 77 ? -8.539 24.297 13.156 1 95.38 77 THR B N 1
ATOM 1495 C CA . THR B 1 77 ? -9.031 23.719 14.406 1 95.38 77 THR B CA 1
ATOM 1496 C C . THR B 1 77 ? -8.414 24.438 15.602 1 95.38 77 THR B C 1
ATOM 1498 O O . THR B 1 77 ? -8.461 23.938 16.734 1 95.38 77 THR B O 1
ATOM 1501 N N . HIS B 1 78 ? -7.777 25.469 15.383 1 91.62 78 HIS B N 1
ATOM 1502 C CA . HIS B 1 78 ? -7.168 26.203 16.484 1 91.62 78 HIS B CA 1
ATOM 1503 C C . HIS B 1 78 ? -8.203 26.578 17.547 1 91.62 78 HIS B C 1
ATOM 1505 O O . HIS B 1 78 ? -9.352 26.875 17.219 1 91.62 78 HIS B O 1
ATOM 1511 N N . ASP B 1 79 ? -7.812 26.312 18.703 1 85.62 79 ASP B N 1
ATOM 1512 C CA . ASP B 1 79 ? -8.641 26.641 19.859 1 85.62 79 ASP B CA 1
ATOM 1513 C C . ASP B 1 79 ? -7.793 27.234 20.984 1 85.62 79 ASP B C 1
ATOM 1515 O O . ASP B 1 79 ? -6.637 26.844 21.172 1 85.62 79 ASP B O 1
ATOM 1519 N N . SER B 1 80 ? -8.32 28.25 21.688 1 78.75 80 SER B N 1
ATOM 1520 C CA . SER B 1 80 ? -7.617 28.938 22.766 1 78.75 80 SER B CA 1
ATOM 1521 C C . SER B 1 80 ? -7.641 28.125 24.047 1 78.75 80 SER B C 1
ATOM 1523 O O . SER B 1 80 ? -6.898 28.406 24.984 1 78.75 80 SER B O 1
ATOM 1525 N N . ALA B 1 81 ? -8.438 27.094 23.984 1 78.94 81 ALA B N 1
ATOM 1526 C CA . ALA B 1 81 ? -8.539 26.297 25.203 1 78.94 81 ALA B CA 1
ATOM 1527 C C . ALA B 1 81 ? -7.277 25.469 25.422 1 78.94 81 ALA B C 1
ATOM 1529 O O . ALA B 1 81 ? -6.648 25.016 24.469 1 78.94 81 ALA B O 1
ATOM 1530 N N . GLU B 1 82 ? -6.832 25.531 26.578 1 76.38 82 GLU B N 1
ATOM 1531 C CA . GLU B 1 82 ? -5.691 24.703 26.922 1 76.38 82 GLU B CA 1
ATOM 1532 C C . GLU B 1 82 ? -5.98 23.219 26.625 1 76.38 82 GLU B C 1
ATOM 1534 O O . GLU B 1 82 ? -7.102 22.75 26.844 1 76.38 82 GLU B O 1
ATOM 1539 N N . CYS B 1 83 ? -5.148 22.672 25.859 1 76.88 83 CYS B N 1
ATOM 1540 C CA . CYS B 1 83 ? -5.266 21.25 25.609 1 76.88 83 CYS B CA 1
ATOM 1541 C C . CYS B 1 83 ? -4 20.516 26.047 1 76.88 83 CYS B C 1
ATOM 1543 O O . CYS B 1 83 ? -2.891 20.984 25.797 1 76.88 83 CYS B O 1
ATOM 1545 N N . SER B 1 84 ? -4.25 19.406 26.703 1 81.75 84 SER B N 1
ATOM 1546 C CA . SER B 1 84 ? -3.135 18.594 27.188 1 81.75 84 SER B CA 1
ATOM 1547 C C . SER B 1 84 ? -2.689 17.578 26.141 1 81.75 84 SER B C 1
ATOM 1549 O O . SER B 1 84 ? -1.537 17.141 26.141 1 81.75 84 SER B O 1
ATOM 1551 N N . ARG B 1 85 ? -3.59 17.156 25.469 1 92.81 85 ARG B N 1
ATOM 1552 C CA . ARG B 1 85 ? -3.221 16.125 24.5 1 92.81 85 ARG B CA 1
ATOM 1553 C C . ARG B 1 85 ? -3.727 16.484 23.109 1 92.81 85 ARG B C 1
ATOM 1555 O O . ARG B 1 85 ? -4.914 16.75 22.922 1 92.81 85 ARG B O 1
ATOM 1562 N N . LEU B 1 86 ? -2.875 16.672 22.203 1 95.12 86 LEU B N 1
ATOM 1563 C CA . LEU B 1 86 ? -3.156 16.906 20.781 1 95.12 86 LEU B CA 1
ATOM 1564 C C . LEU B 1 86 ? -2.471 15.867 19.906 1 95.12 86 LEU B C 1
ATOM 1566 O O . LEU B 1 86 ? -1.273 15.617 20.062 1 95.12 86 LEU B O 1
ATOM 1570 N N . ARG B 1 87 ? -3.34 15.32 19.031 1 96.88 87 ARG B N 1
ATOM 1571 C CA . ARG B 1 87 ? -2.752 14.227 18.266 1 96.88 87 ARG B CA 1
ATOM 1572 C C . ARG B 1 87 ? -3.416 14.109 16.891 1 96.88 87 ARG B C 1
ATOM 1574 O O . ARG B 1 87 ? -4.641 14.188 16.781 1 96.88 87 ARG B O 1
ATOM 1581 N N . LEU B 1 88 ? -2.58 14.039 15.828 1 98.44 88 LEU B N 1
ATOM 1582 C CA . LEU B 1 88 ? -3.023 13.57 14.523 1 98.44 88 LEU B CA 1
ATOM 1583 C C . LEU B 1 88 ? -2.725 12.086 14.352 1 98.44 88 LEU B C 1
ATOM 1585 O O . LEU B 1 88 ? -1.583 11.648 14.523 1 98.44 88 LEU B O 1
ATOM 1589 N N . THR B 1 89 ? -3.703 11.305 13.992 1 98.75 89 THR B N 1
ATOM 1590 C CA . THR B 1 89 ? -3.533 9.867 13.836 1 98.75 89 THR B CA 1
ATOM 1591 C C . THR B 1 89 ? -4.082 9.398 12.484 1 98.75 89 THR B C 1
ATOM 1593 O O . THR B 1 89 ? -5.156 9.836 12.062 1 98.75 89 THR B O 1
ATOM 1596 N N . LEU B 1 90 ? -3.316 8.633 11.758 1 98.88 90 LEU B N 1
ATOM 1597 C CA . LEU B 1 90 ? -3.891 7.867 10.656 1 98.88 90 LEU B CA 1
ATOM 1598 C C . LEU B 1 90 ? -4.535 6.582 11.164 1 98.88 90 LEU B C 1
ATOM 1600 O O . LEU B 1 90 ? -3.84 5.684 11.641 1 98.88 90 LEU B O 1
ATOM 1604 N N . THR B 1 91 ? -5.809 6.465 11.023 1 98.62 91 THR B N 1
ATOM 1605 C CA . THR B 1 91 ? -6.551 5.355 11.609 1 98.62 91 THR B CA 1
ATOM 1606 C C . THR B 1 91 ? -6.551 4.148 10.672 1 98.62 91 THR B C 1
ATOM 1608 O O . THR B 1 91 ? -6.156 4.258 9.508 1 98.62 91 THR B O 1
ATOM 1611 N N . ASN B 1 92 ? -7.02 3.08 11.203 1 98.19 92 ASN B N 1
ATOM 1612 C CA . ASN B 1 92 ? -7.043 1.827 10.453 1 98.19 92 ASN B CA 1
ATOM 1613 C C . ASN B 1 92 ? -8.117 1.839 9.375 1 98.19 92 ASN B C 1
ATOM 1615 O O . ASN B 1 92 ? -8.148 0.961 8.508 1 98.19 92 ASN B O 1
ATOM 1619 N N . ASP B 1 93 ? -8.945 2.893 9.398 1 97.38 93 ASP B N 1
ATOM 1620 C CA . ASP B 1 93 ? -9.961 3.041 8.367 1 97.38 93 ASP B CA 1
ATOM 1621 C C . ASP B 1 93 ? -9.539 4.07 7.324 1 97.38 93 ASP B C 1
ATOM 1623 O O . ASP B 1 93 ? -10.305 4.395 6.414 1 97.38 93 ASP B O 1
ATOM 1627 N N . GLY B 1 94 ? -8.43 4.605 7.488 1 98.12 94 GLY B N 1
ATOM 1628 C CA . GLY B 1 94 ? -7.84 5.418 6.438 1 98.12 94 GLY B CA 1
ATOM 1629 C C . GLY B 1 94 ? -8.148 6.898 6.586 1 98.12 94 GLY B C 1
ATOM 1630 O O . GLY B 1 94 ? -8.07 7.652 5.613 1 98.12 94 GLY B O 1
ATOM 1631 N N . HIS B 1 95 ? -8.539 7.297 7.793 1 98.62 95 HIS B N 1
ATOM 1632 C CA . HIS B 1 95 ? -8.781 8.711 8.039 1 98.62 95 HIS B CA 1
ATOM 1633 C C . HIS B 1 95 ? -7.668 9.32 8.883 1 98.62 95 HIS B C 1
ATOM 1635 O O . HIS B 1 95 ? -7.18 8.695 9.82 1 98.62 95 HIS B O 1
ATOM 1641 N N . LEU B 1 96 ? -7.27 10.516 8.484 1 98.81 96 LEU B N 1
ATOM 1642 C CA . LEU B 1 96 ? -6.543 11.367 9.43 1 98.81 96 LEU B CA 1
ATOM 1643 C C . LEU B 1 96 ? -7.492 11.992 10.438 1 98.81 96 LEU B C 1
ATOM 1645 O O . LEU B 1 96 ? -8.477 12.641 10.062 1 98.81 96 LEU B O 1
ATOM 1649 N N . VAL B 1 97 ? -7.16 11.773 11.68 1 98.69 97 VAL B N 1
ATOM 1650 C CA . VAL B 1 97 ? -8.039 12.273 12.734 1 98.69 97 VAL B CA 1
ATOM 1651 C C . VAL B 1 97 ? -7.234 13.125 13.719 1 98.69 97 VAL B C 1
ATOM 1653 O O . VAL B 1 97 ? -6.207 12.68 14.234 1 98.69 97 VAL B O 1
ATOM 1656 N N . LEU B 1 98 ? -7.715 14.289 13.852 1 98 98 LEU B N 1
ATOM 1657 C CA . LEU B 1 98 ? -7.152 15.18 14.867 1 98 98 LEU B CA 1
ATOM 1658 C C . LEU B 1 98 ? -7.973 15.125 16.156 1 98 98 LEU B C 1
ATOM 1660 O O . LEU B 1 98 ? -9.188 15.32 16.125 1 98 98 LEU B O 1
ATOM 1664 N N . GLU B 1 99 ? -7.258 14.852 17.234 1 97.12 99 GLU B N 1
ATOM 1665 C CA . GLU B 1 99 ? -7.934 14.797 18.531 1 97.12 99 GLU B CA 1
ATOM 1666 C C . GLU B 1 99 ? -7.312 15.781 19.516 1 97.12 99 GLU B C 1
ATOM 1668 O O . GLU B 1 99 ? -6.09 15.891 19.609 1 97.12 99 GLU B O 1
ATOM 1673 N N . LYS B 1 100 ? -8.227 16.422 20.172 1 94.25 100 LYS B N 1
ATOM 1674 C CA . LYS B 1 100 ? -7.887 17.266 21.297 1 94.25 100 LYS B CA 1
ATOM 1675 C C . LYS B 1 100 ? -8.469 16.719 22.594 1 94.25 100 LYS B C 1
ATOM 1677 O O . LYS B 1 100 ? -9.688 16.656 22.766 1 94.25 100 LYS B O 1
ATOM 1682 N N . ASP B 1 101 ? -7.535 16.297 23.5 1 92.56 101 ASP B N 1
ATOM 1683 C CA . ASP B 1 101 ? -7.934 15.711 24.781 1 92.56 101 ASP B CA 1
ATOM 1684 C C . ASP B 1 101 ? -8.969 14.602 24.578 1 92.56 101 ASP B C 1
ATOM 1686 O O . ASP B 1 101 ? -9.984 14.57 25.281 1 92.56 101 ASP B O 1
ATOM 1690 N N . GLY B 1 102 ? -8.781 13.859 23.484 1 92.25 102 GLY B N 1
ATOM 1691 C CA . GLY B 1 102 ? -9.602 12.688 23.219 1 92.25 102 GLY B CA 1
ATOM 1692 C C . GLY B 1 102 ? -10.844 12.992 22.406 1 92.25 102 GLY B C 1
ATOM 1693 O O . GLY B 1 102 ? -11.617 12.094 22.094 1 92.25 102 GLY B O 1
ATOM 1694 N N . VAL B 1 103 ? -11.047 14.305 22.156 1 93.88 103 VAL B N 1
ATOM 1695 C CA . VAL B 1 103 ? -12.211 14.703 21.375 1 93.88 103 VAL B CA 1
ATOM 1696 C C . VAL B 1 103 ? -11.797 14.953 19.922 1 93.88 103 VAL B C 1
ATOM 1698 O O . VAL B 1 103 ? -10.883 15.742 19.656 1 93.88 103 VAL B O 1
ATOM 1701 N N . LYS B 1 104 ? -12.484 14.336 19.016 1 97.12 104 LYS B N 1
ATOM 1702 C CA . LYS B 1 104 ? -12.219 14.562 17.609 1 97.12 104 LYS B CA 1
ATOM 1703 C C . LYS B 1 104 ? -12.609 15.977 17.188 1 97.12 104 LYS B C 1
ATOM 1705 O O . LYS B 1 104 ? -13.766 16.375 17.344 1 97.12 104 LYS B O 1
ATOM 1710 N N . THR B 1 105 ? -11.672 16.672 16.594 1 96.06 105 THR B N 1
ATOM 1711 C CA . THR B 1 105 ? -11.938 18.047 16.188 1 96.06 105 THR B CA 1
ATOM 1712 C C . THR B 1 105 ? -11.898 18.172 14.664 1 96.06 105 THR B C 1
ATOM 1714 O O . THR B 1 105 ? -12.43 19.141 14.102 1 96.06 105 THR B O 1
ATOM 1717 N N . TRP B 1 106 ? -11.328 17.203 13.898 1 97.94 106 TRP B N 1
ATOM 1718 C CA . TRP B 1 106 ? -11.227 17.203 12.438 1 97.94 106 TRP B CA 1
ATOM 1719 C C . TRP B 1 106 ? -10.953 15.789 11.914 1 97.94 106 TRP B C 1
ATOM 1721 O O . TRP B 1 106 ? -10.32 14.977 12.602 1 97.94 106 TRP B O 1
ATOM 1731 N N . SER B 1 107 ? -11.414 15.523 10.789 1 98.25 107 SER B N 1
ATOM 1732 C CA . SER B 1 107 ? -11.109 14.281 10.078 1 98.25 107 SER B CA 1
ATOM 1733 C C . SER B 1 107 ? -11.102 14.5 8.57 1 98.25 107 SER B C 1
ATOM 1735 O O . SER B 1 107 ? -11.867 15.312 8.047 1 98.25 107 SER B O 1
ATOM 1737 N N . SER B 1 108 ? -10.297 13.883 7.969 1 97.38 108 SER B N 1
ATOM 1738 C CA . SER B 1 108 ? -10.227 13.953 6.512 1 97.38 108 SER B CA 1
ATOM 1739 C C . SER B 1 108 ? -11.445 13.297 5.867 1 97.38 108 SER B C 1
ATOM 1741 O O . SER B 1 108 ? -12.086 12.438 6.477 1 97.38 108 SER B O 1
#

Nearest PDB structures (foldseek):
  4pdt-assembly1_A  TM=6.294E-01  e=1.171E-04  Marasmius oreades
  4oit-assembly2_C  TM=3.563E-01  e=7.535E-06  Mycolicibacterium smegmatis MC2 155
  7fik-assembly1_h  TM=2.500E-01  e=5.373E-02  Xenopus laevis
  5k2m-assembly1_F  TM=3.749E-01  e=8.133E+00  Thermococcus kodakarensis KOD1
  4pdt-assembly1_A  TM=6.296E-01  e=1.358E-04  Marasmius oreades

Solvent-accessible surface area (backbone atoms only — not comparable to full-atom values): 11395 Å² total; per-residue (Å²): 133,47,29,60,48,38,60,72,34,72,42,42,62,68,40,64,31,30,12,86,80,63,54,22,37,36,35,31,35,88,56,23,26,43,34,31,29,32,69,40,78,77,48,65,68,79,29,64,77,58,56,39,52,36,35,35,32,39,79,44,55,24,42,38,27,22,29,85,90,42,76,72,47,62,70,82,44,62,41,90,64,88,62,90,39,41,36,42,32,39,36,80,84,62,36,46,36,34,26,49,68,83,39,77,73,48,66,108,132,48,29,59,46,38,60,73,34,70,43,42,61,69,38,64,32,28,11,85,78,62,54,22,38,36,36,31,34,88,55,23,28,43,33,31,30,31,69,37,78,77,48,66,69,78,30,64,76,59,56,38,51,36,36,34,31,39,80,45,54,24,42,37,27,21,28,85,91,41,76,74,46,61,69,81,42,61,43,90,63,89,62,89,37,43,36,43,33,39,36,80,84,64,34,46,35,34,27,49,67,85,40,78,73,48,64,108

Sequence (216 aa):
MKNSISIGQELHVGDILYSNNGNYKAVFQEDSNFVVYKWEPVWASNTYKKDGERIIMQHDGNLVMYSKSKAVWHTNTHDSAECSRLRLTLTNDGHLVLEKDGVKTWSSMKNSISIGQELHVGDILYSNNGNYKAVFQEDSNFVVYKWEPVWASNTYKKDGERIIMQHDGNLVMYSKSKAVWHTNTHDSAECSRLRLTLTNDGHLVLEKDGVKTWSS

Secondary structure (DSSP, 8-state):
---EEETT-EEETT-EEE-TTSSEEEEE-TTS-EEEEEEEEEEE---TTS---EEEE-TTS-EEEEETTEEEEE-----SS--S-EEEEE-TTS-EEEEETTEEEEE-/---EEETT-EEETT-EEE-TTSSEEEEE-TTS-EEEEEEEEEEE---TTS---EEEE-TTS-EEEEETTEEEEE-----SS--S-EEEEE-TTS-EEEEETTEEEEE-

pLDDT: mean 95.98, std 4.63, range [76.38, 98.88]

Organism: Esox lucius (NCBI:txid8010)

Radius of gyration: 22.47 Å; Cα contacts (8 Å, |Δi|>4): 580; chains: 2; bounding box: 30×63×51 Å

Foldseek 3Di:
DAQDDDDPDDDDQQDKHADPVRQKIWHCHPVRDTDIDGDDDDDDQPCPPVQFDDWDCDQQQKIFTDNVNHTSGIQPQGHPDGFDDWDWDQDPVGKTFIDTNNHTRDID/DAQDDDPPDDDDQQDKHADPVRQKMWHCHPVRDTDIDGDDDDDDQPCPPVQFDDWDCDQQQKIFTDNVNDTSGIQPQGHPDGFDDWDWDQDPVGKTFIDTNNHTRDID